Protein AF-A0A835YGM4-F1 (afdb_monomer_lite)

Radius of gyration: 24.85 Å; chains: 1; bounding box: 62×41×99 Å

Secondary structure (DSSP, 8-state):
---HHHHHHHHHHHHHHHHTS------HHHHHHHHHHHTS---HHHHHHHHHHSTTTHHHHHHHHHHHTT--HHHHHHHHHHHHHTHHHHHHHHTTSHHHHHHTHHHHHHHHHHHTTS-SHHHHHHHHHHHHHS--TT-SHHHHHHHHHHTT--HHHHHHHHHHHHHHHHHHHHHHHHHHHHHHHHHHHHHHHHHHHHHHHHHHHHHTTPPPPPP-

InterPro domains:
  IPR009577 Putative small multi-drug export [PF06695] (58-172)
  IPR009577 Putative small multi-drug export [PTHR36007] (19-194)

Organism: NCBI:txid303371

Structure (mmCIF, N/CA/C/O backbone):
data_AF-A0A835YGM4-F1
#
_entry.id   AF-A0A835YGM4-F1
#
loop_
_atom_site.group_PDB
_atom_site.id
_atom_site.type_symbol
_atom_site.label_atom_id
_atom_site.label_alt_id
_atom_site.label_comp_id
_atom_site.label_asym_id
_atom_site.label_entity_id
_atom_site.label_seq_id
_atom_site.pdbx_PDB_ins_code
_atom_site.Cartn_x
_atom_site.Cartn_y
_atom_site.Cartn_z
_atom_site.occupancy
_atom_site.B_iso_or_equiv
_atom_site.auth_seq_id
_atom_site.auth_comp_id
_atom_site.auth_asym_id
_atom_site.auth_atom_id
_atom_site.pdbx_PDB_model_num
ATOM 1 N N . MET A 1 1 ? 40.541 -18.244 -46.295 1.00 52.81 1 MET A N 1
ATOM 2 C CA . MET A 1 1 ? 40.373 -19.343 -45.319 1.00 52.81 1 MET A CA 1
ATOM 3 C C . MET A 1 1 ? 40.359 -18.748 -43.917 1.00 52.81 1 MET A C 1
ATOM 5 O O . MET A 1 1 ? 41.399 -18.280 -43.471 1.00 52.81 1 MET A O 1
ATOM 9 N N . LEU A 1 2 ? 39.198 -18.676 -43.251 1.00 57.47 2 LEU A N 1
ATOM 10 C CA . LEU A 1 2 ? 39.152 -18.310 -41.829 1.00 57.47 2 LEU A CA 1
ATOM 11 C C . LEU A 1 2 ? 39.754 -19.462 -41.014 1.00 57.47 2 LEU A C 1
ATOM 13 O O . LEU A 1 2 ? 39.324 -20.603 -41.155 1.00 57.47 2 LEU A O 1
ATOM 17 N N . GLN A 1 3 ? 40.768 -19.167 -40.203 1.00 64.62 3 GLN A N 1
ATOM 18 C CA . GLN A 1 3 ? 41.457 -20.168 -39.392 1.00 64.62 3 GLN A CA 1
ATOM 19 C C . GLN A 1 3 ? 40.519 -20.702 -38.284 1.00 64.62 3 GLN A C 1
ATOM 21 O O . GLN A 1 3 ? 40.004 -19.895 -37.504 1.00 64.62 3 GLN A O 1
ATOM 26 N N . PRO A 1 4 ? 40.302 -22.029 -38.182 1.00 65.25 4 PRO A N 1
ATOM 27 C CA . PRO A 1 4 ? 39.343 -22.648 -37.252 1.00 65.25 4 PRO A CA 1
ATOM 28 C C . PRO A 1 4 ? 39.649 -22.359 -35.772 1.00 65.25 4 PRO A C 1
ATOM 30 O O . PRO A 1 4 ? 38.736 -22.236 -34.958 1.00 65.25 4 PRO A O 1
ATOM 33 N N . GLU A 1 5 ? 40.921 -22.131 -35.444 1.00 70.00 5 GLU A N 1
ATOM 34 C CA . GLU A 1 5 ? 41.411 -21.711 -34.123 1.00 70.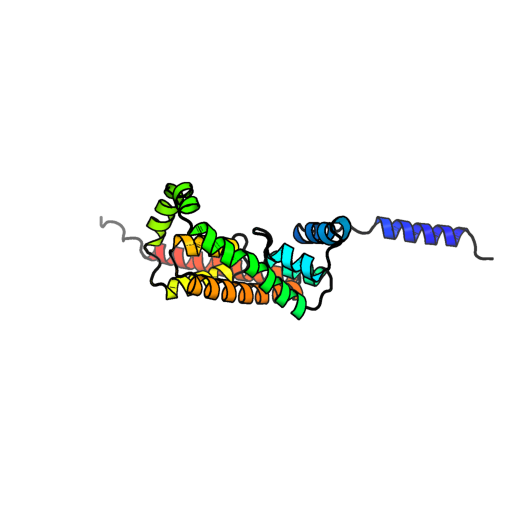00 5 GLU A CA 1
ATOM 35 C C . GLU A 1 5 ? 40.760 -20.403 -33.630 1.00 70.00 5 GLU A C 1
ATOM 37 O O . GLU A 1 5 ? 40.381 -20.280 -32.465 1.00 70.00 5 GLU A O 1
ATOM 42 N N . ARG A 1 6 ? 40.560 -19.423 -34.525 1.00 67.38 6 ARG A N 1
ATOM 43 C CA . ARG A 1 6 ? 39.947 -18.127 -34.178 1.00 67.38 6 ARG A CA 1
ATOM 44 C C . ARG A 1 6 ? 38.447 -18.244 -33.931 1.00 67.38 6 ARG A C 1
ATOM 46 O O . ARG A 1 6 ? 37.919 -17.551 -33.065 1.00 67.38 6 ARG A O 1
ATOM 53 N N . ALA A 1 7 ? 37.775 -19.129 -34.665 1.00 64.06 7 ALA A N 1
ATOM 54 C CA . ALA A 1 7 ? 36.362 -19.416 -34.455 1.00 64.06 7 ALA A CA 1
ATOM 55 C C . ALA A 1 7 ? 36.145 -20.124 -33.110 1.00 64.06 7 ALA A C 1
ATOM 57 O O . ALA A 1 7 ? 35.258 -19.743 -32.352 1.00 64.06 7 ALA A O 1
ATOM 58 N N . LEU A 1 8 ? 37.007 -21.086 -32.766 1.00 69.44 8 LEU A N 1
ATOM 59 C CA . LEU A 1 8 ? 36.942 -21.791 -31.487 1.00 69.44 8 LEU A CA 1
ATOM 60 C C . LEU A 1 8 ? 37.248 -20.863 -30.301 1.00 69.44 8 LEU A C 1
ATOM 62 O O . LEU A 1 8 ? 36.581 -20.944 -29.27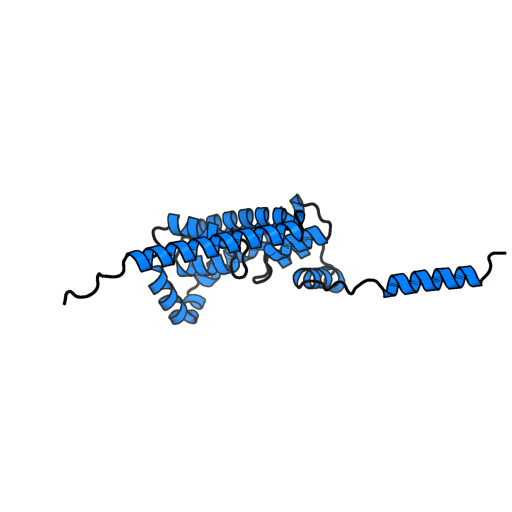2 1.00 69.44 8 LEU A O 1
ATOM 66 N N . ALA A 1 9 ? 38.210 -19.947 -30.449 1.00 70.44 9 ALA A N 1
ATOM 67 C CA . ALA A 1 9 ? 38.506 -18.928 -29.445 1.00 70.44 9 ALA A CA 1
ATOM 68 C C . ALA A 1 9 ? 37.337 -17.948 -29.257 1.00 70.44 9 ALA A C 1
ATOM 70 O O . ALA A 1 9 ? 36.959 -17.667 -28.124 1.00 70.44 9 ALA A O 1
ATOM 71 N N . ALA A 1 10 ? 36.714 -17.483 -30.345 1.00 64.69 10 ALA A N 1
ATOM 72 C CA . ALA A 1 10 ? 35.540 -16.615 -30.275 1.00 64.69 10 ALA A CA 1
ATOM 73 C C . ALA A 1 10 ? 34.350 -17.315 -29.602 1.00 64.69 10 ALA A C 1
ATOM 75 O O . ALA A 1 10 ? 33.729 -16.739 -28.714 1.00 64.69 10 ALA A O 1
ATOM 76 N N . VAL A 1 11 ? 34.079 -18.579 -29.949 1.00 68.06 11 VAL A N 1
ATOM 77 C CA . VAL A 1 11 ? 33.029 -19.380 -29.300 1.00 68.06 11 VAL A CA 1
ATOM 78 C C . VAL A 1 11 ? 33.335 -19.570 -27.817 1.00 68.06 11 VAL A C 1
ATOM 80 O O . VAL A 1 11 ? 32.449 -19.358 -27.000 1.00 68.06 11 VAL A O 1
ATOM 83 N N . ARG A 1 12 ? 34.588 -19.876 -27.450 1.00 68.44 12 ARG A N 1
ATOM 84 C CA . ARG A 1 12 ? 35.011 -20.014 -26.047 1.00 68.44 12 ARG A CA 1
ATOM 85 C C . ARG A 1 12 ? 34.846 -18.723 -25.252 1.00 68.44 12 ARG A C 1
ATOM 87 O O . ARG A 1 12 ? 34.353 -18.777 -24.130 1.00 68.44 12 ARG A O 1
ATOM 94 N N . VAL A 1 13 ? 35.208 -17.579 -25.832 1.00 63.78 13 VAL A N 1
ATOM 95 C CA . VAL A 1 13 ? 35.027 -16.254 -25.217 1.00 63.78 13 VAL A CA 1
ATOM 96 C C . VAL A 1 13 ? 33.542 -15.932 -25.050 1.00 63.78 13 VAL A C 1
ATOM 98 O O . VAL A 1 13 ? 33.147 -15.469 -23.986 1.00 63.78 13 VAL A O 1
ATOM 101 N N . VAL A 1 14 ? 32.702 -16.247 -26.040 1.00 60.69 14 VAL A N 1
ATOM 102 C CA . VAL A 1 14 ? 31.243 -16.063 -25.955 1.00 60.69 14 VAL A CA 1
ATOM 103 C C . VAL A 1 14 ? 30.625 -16.989 -24.901 1.00 60.69 14 VAL A C 1
ATOM 105 O O . VAL A 1 14 ? 29.820 -16.533 -24.093 1.00 60.69 14 VAL A O 1
ATOM 108 N N . THR A 1 15 ? 31.033 -18.261 -24.831 1.00 59.56 15 THR A N 1
ATOM 109 C CA . THR A 1 15 ? 30.546 -19.200 -23.806 1.00 59.56 15 THR A CA 1
ATOM 110 C C . THR A 1 15 ? 31.047 -18.855 -22.406 1.00 59.56 15 THR A C 1
ATOM 112 O O . THR A 1 15 ? 30.300 -19.002 -21.445 1.00 59.56 15 THR A O 1
ATOM 115 N N . ALA A 1 16 ? 32.277 -18.352 -22.271 1.00 52.47 16 ALA A N 1
ATOM 116 C CA . ALA A 1 16 ? 32.826 -17.912 -20.991 1.00 52.47 16 ALA A CA 1
ATOM 117 C C . ALA A 1 16 ? 32.166 -16.609 -20.514 1.00 52.47 16 ALA A C 1
ATOM 119 O O . ALA A 1 16 ? 31.865 -16.478 -19.333 1.00 52.47 16 ALA A O 1
ATOM 120 N N . ALA A 1 17 ? 31.872 -15.678 -21.428 1.00 51.59 17 ALA A N 1
ATOM 121 C CA . ALA A 1 17 ? 31.115 -14.467 -21.123 1.00 51.59 17 ALA A CA 1
ATOM 122 C C . ALA A 1 17 ? 29.665 -14.782 -20.718 1.00 51.59 17 ALA A C 1
ATOM 124 O O . ALA A 1 17 ? 29.149 -14.172 -19.786 1.00 51.59 17 ALA A O 1
ATOM 125 N N . ALA A 1 18 ? 29.029 -15.771 -21.357 1.00 50.47 18 ALA A N 1
ATOM 126 C CA . ALA A 1 18 ? 27.699 -16.247 -20.973 1.00 50.47 18 ALA A CA 1
ATOM 127 C C . ALA A 1 18 ? 27.692 -16.955 -19.604 1.00 50.47 18 ALA A C 1
ATOM 129 O O . ALA A 1 18 ? 26.727 -16.826 -18.857 1.00 50.47 18 ALA A O 1
ATOM 130 N N . ALA A 1 19 ? 28.772 -17.661 -19.252 1.00 49.22 19 ALA A N 1
ATOM 131 C CA . ALA A 1 19 ? 28.930 -18.331 -17.958 1.00 49.22 19 ALA A CA 1
ATOM 132 C C . ALA A 1 19 ? 29.341 -17.386 -16.808 1.00 49.22 19 ALA A C 1
ATOM 134 O O . ALA A 1 19 ? 29.226 -17.760 -15.644 1.00 49.22 19 ALA A O 1
ATOM 135 N N . ALA A 1 20 ? 29.823 -16.177 -17.120 1.00 47.34 20 ALA A N 1
ATOM 136 C CA . ALA A 1 20 ? 30.283 -15.181 -16.150 1.00 47.34 20 ALA A CA 1
ATOM 137 C C . ALA A 1 20 ? 29.232 -14.109 -15.810 1.00 47.34 20 ALA A C 1
ATOM 139 O O . ALA A 1 20 ? 29.538 -13.172 -15.069 1.00 47.34 20 ALA A O 1
ATOM 140 N N . ALA A 1 21 ? 28.007 -14.216 -16.338 1.00 46.66 21 ALA A N 1
ATOM 141 C CA . ALA A 1 21 ? 26.912 -13.372 -15.883 1.00 46.66 21 ALA A CA 1
ATOM 142 C C . ALA A 1 21 ? 26.633 -13.713 -14.405 1.00 46.66 21 ALA A C 1
ATOM 144 O O . ALA A 1 21 ? 26.316 -14.867 -14.110 1.00 46.66 21 ALA A O 1
ATOM 145 N N . PRO A 1 22 ? 26.797 -12.767 -13.461 1.00 49.03 22 PRO A N 1
ATOM 146 C CA . PRO A 1 22 ? 26.522 -13.037 -12.055 1.00 49.03 22 PRO A CA 1
ATOM 147 C C . PRO A 1 22 ? 25.067 -13.494 -11.934 1.00 49.03 22 PRO A C 1
ATOM 149 O O . PRO A 1 22 ? 24.201 -12.873 -12.551 1.00 49.03 22 PRO A O 1
ATOM 152 N N . GLU A 1 23 ? 24.792 -14.563 -11.174 1.00 52.81 23 GLU A N 1
ATOM 153 C CA . GLU A 1 23 ? 23.412 -14.966 -10.889 1.00 52.81 23 GLU A CA 1
ATOM 154 C C . GLU A 1 23 ? 22.658 -13.748 -10.346 1.00 52.81 23 GLU A C 1
ATOM 156 O O . GLU A 1 23 ? 22.901 -13.276 -9.231 1.00 52.81 23 GLU A O 1
ATOM 161 N N . GLU A 1 24 ? 21.774 -13.184 -11.167 1.00 61.03 24 GLU A N 1
ATOM 162 C CA . GLU A 1 24 ? 20.977 -12.037 -10.776 1.00 61.03 24 GLU A CA 1
ATOM 163 C C . GLU A 1 24 ? 19.966 -12.539 -9.746 1.00 61.03 24 GLU A C 1
ATOM 165 O O . GLU A 1 24 ? 18.933 -13.120 -10.079 1.00 61.03 24 GLU A O 1
ATOM 170 N N . HIS A 1 25 ? 20.294 -12.382 -8.462 1.00 72.56 25 HIS A N 1
ATOM 171 C CA . HIS A 1 25 ? 19.393 -12.745 -7.378 1.00 72.56 25 HIS A CA 1
ATOM 172 C C . HIS A 1 25 ? 18.114 -11.903 -7.465 1.00 72.56 25 HIS A C 1
ATOM 174 O O . HIS A 1 25 ? 18.041 -10.767 -6.992 1.00 72.56 25 HIS A O 1
ATOM 180 N N . LEU A 1 26 ? 17.087 -12.496 -8.075 1.00 79.56 26 LEU A N 1
ATOM 181 C CA . LEU A 1 26 ? 15.773 -11.891 -8.217 1.00 79.56 26 LEU A CA 1
ATOM 182 C C . LEU A 1 26 ? 15.110 -11.737 -6.847 1.00 79.56 26 LEU A C 1
ATOM 184 O O . LEU A 1 26 ? 15.006 -12.685 -6.059 1.00 79.56 26 LEU A O 1
ATOM 188 N N . HIS A 1 27 ? 14.596 -10.543 -6.586 1.00 84.06 27 HIS A N 1
ATOM 189 C CA . HIS A 1 27 ? 13.797 -10.256 -5.404 1.00 84.06 27 HIS A CA 1
ATOM 190 C C . HIS A 1 27 ? 12.418 -10.922 -5.514 1.00 84.06 27 HIS A C 1
ATOM 192 O O . HIS A 1 27 ? 11.953 -11.270 -6.601 1.00 84.06 27 HIS A O 1
ATOM 198 N N . VAL A 1 28 ? 11.727 -11.079 -4.380 1.00 86.69 28 VAL A N 1
ATOM 199 C CA . VAL A 1 28 ? 10.432 -11.785 -4.289 1.00 86.69 28 VAL A CA 1
ATOM 200 C C . VAL A 1 28 ? 9.416 -11.286 -5.326 1.00 86.69 28 VAL A C 1
ATOM 202 O O . VAL A 1 28 ? 8.806 -12.097 -6.014 1.00 86.69 28 VAL A O 1
ATOM 205 N N . GLY A 1 29 ? 9.284 -9.968 -5.506 1.00 84.31 29 GLY A N 1
ATOM 206 C CA . GLY A 1 29 ? 8.369 -9.394 -6.499 1.00 84.31 29 GLY A CA 1
ATOM 207 C C . GLY A 1 29 ? 8.720 -9.759 -7.948 1.00 84.31 29 GLY A C 1
ATOM 208 O O . GLY A 1 29 ? 7.826 -10.053 -8.735 1.00 84.31 29 GLY A O 1
ATOM 209 N N . GLN A 1 30 ? 10.010 -9.815 -8.293 1.00 88.50 30 GLN A N 1
ATOM 210 C CA . GLN A 1 30 ? 10.470 -10.211 -9.630 1.00 88.50 30 GLN A CA 1
ATOM 211 C C . GLN A 1 30 ? 10.228 -11.705 -9.875 1.00 88.50 30 GLN A C 1
ATOM 213 O O . GLN A 1 30 ? 9.790 -12.085 -10.957 1.00 88.50 30 GLN A O 1
ATOM 218 N N . LYS A 1 31 ? 10.431 -12.554 -8.855 1.00 90.50 31 LYS A N 1
ATOM 219 C CA . LYS A 1 31 ? 10.099 -13.987 -8.928 1.00 90.50 31 LYS A CA 1
ATOM 220 C C . LYS A 1 31 ? 8.607 -14.208 -9.184 1.00 90.50 31 LYS A C 1
ATOM 222 O O . LYS A 1 31 ? 8.252 -15.005 -10.048 1.00 90.50 31 LYS A O 1
ATOM 227 N N . ILE A 1 32 ? 7.746 -13.473 -8.474 1.00 88.06 32 ILE A N 1
ATOM 228 C CA . ILE A 1 32 ? 6.291 -13.521 -8.682 1.00 88.06 32 ILE A CA 1
ATOM 229 C C . ILE A 1 32 ? 5.945 -13.053 -10.100 1.00 88.06 32 ILE A C 1
ATOM 231 O O . ILE A 1 32 ? 5.194 -13.732 -10.794 1.00 88.06 32 ILE A O 1
ATOM 235 N N . ALA A 1 33 ? 6.529 -11.944 -10.562 1.00 89.69 33 ALA A N 1
ATOM 236 C CA . ALA A 1 33 ? 6.286 -11.435 -11.909 1.00 89.69 33 ALA A CA 1
ATOM 237 C C . ALA A 1 33 ? 6.682 -12.439 -12.994 1.00 89.69 33 ALA A C 1
ATOM 239 O O . ALA A 1 33 ? 5.908 -12.672 -13.920 1.00 89.69 33 ALA A O 1
ATOM 240 N N . MET A 1 34 ? 7.852 -13.069 -12.859 1.00 88.94 34 MET A N 1
ATOM 241 C CA . MET A 1 34 ? 8.297 -14.117 -13.775 1.00 88.94 34 MET A CA 1
ATOM 242 C C . MET A 1 34 ? 7.302 -15.271 -13.797 1.00 88.94 34 MET A C 1
ATOM 244 O O . MET A 1 34 ? 6.827 -15.615 -14.870 1.00 88.94 34 MET A O 1
ATOM 248 N N . TYR A 1 35 ? 6.900 -15.791 -12.635 1.00 89.62 35 TYR A N 1
ATOM 249 C CA . TYR A 1 35 ? 5.911 -16.868 -12.556 1.00 89.62 35 TYR A CA 1
ATOM 250 C C . TYR A 1 35 ? 4.572 -16.501 -13.222 1.00 89.62 35 TYR A C 1
ATOM 252 O O . TYR A 1 35 ? 4.025 -17.284 -13.999 1.00 89.62 35 TYR A O 1
ATOM 260 N N . CYS A 1 36 ? 4.052 -15.297 -12.964 1.00 87.69 36 CYS A N 1
ATOM 261 C CA . CYS A 1 36 ? 2.808 -14.818 -13.567 1.00 87.69 36 CYS A CA 1
ATOM 262 C C . CYS A 1 36 ? 2.890 -14.720 -15.097 1.00 87.69 36 CYS A C 1
ATOM 264 O O . CYS A 1 36 ? 1.919 -15.047 -15.777 1.00 87.69 36 CYS A O 1
ATOM 266 N N . ARG A 1 37 ? 4.029 -14.277 -15.636 1.00 88.75 37 ARG A N 1
ATOM 267 C CA . ARG A 1 37 ? 4.217 -14.076 -17.079 1.00 88.75 37 ARG A CA 1
ATOM 268 C C . ARG A 1 37 ? 4.531 -15.377 -17.808 1.00 88.75 37 ARG A C 1
ATOM 270 O O . ARG A 1 37 ? 3.961 -15.623 -18.861 1.00 88.75 37 ARG A O 1
ATOM 277 N N . THR A 1 38 ? 5.417 -16.209 -17.264 1.00 87.38 38 THR A N 1
ATOM 278 C CA . THR A 1 38 ? 5.881 -17.427 -17.943 1.00 87.38 38 THR A CA 1
ATOM 279 C C . THR A 1 38 ? 4.915 -18.587 -17.756 1.00 87.38 38 THR A C 1
ATOM 281 O O . THR A 1 38 ? 4.515 -19.211 -18.732 1.00 87.38 38 THR A O 1
ATOM 284 N N . THR A 1 39 ? 4.510 -18.866 -16.517 1.00 85.81 39 THR A N 1
ATOM 285 C CA . THR A 1 39 ? 3.626 -19.994 -16.201 1.00 85.81 39 THR A CA 1
ATOM 286 C C . THR A 1 39 ? 2.163 -19.603 -16.353 1.00 85.81 39 THR A C 1
ATOM 288 O O . THR A 1 39 ? 1.367 -20.362 -16.895 1.00 85.81 39 THR A O 1
ATOM 291 N N . GLY A 1 40 ? 1.797 -18.413 -15.871 1.00 83.50 40 GLY A N 1
ATOM 292 C CA . GLY A 1 40 ? 0.417 -17.926 -15.911 1.00 83.50 40 GLY A CA 1
ATOM 293 C C . GLY A 1 40 ? -0.003 -17.298 -17.241 1.00 83.50 40 GLY A C 1
ATOM 294 O O . GLY A 1 40 ? -1.194 -17.061 -17.428 1.00 83.50 40 GLY A O 1
ATOM 295 N N . ASN A 1 41 ? 0.947 -17.003 -18.140 1.00 92.19 41 ASN A N 1
ATOM 296 C CA . ASN A 1 41 ? 0.722 -16.269 -19.391 1.00 92.19 41 ASN A CA 1
ATOM 297 C C . ASN A 1 41 ? -0.100 -14.974 -19.197 1.00 92.19 41 ASN A C 1
ATOM 299 O O . ASN A 1 41 ? -0.948 -14.617 -20.018 1.00 92.19 41 ASN A O 1
ATOM 303 N N . LEU A 1 42 ? 0.102 -14.291 -18.065 1.00 92.88 42 LEU A N 1
ATOM 304 C CA . LEU A 1 42 ? -0.630 -13.071 -17.739 1.00 92.88 42 LEU A CA 1
ATOM 305 C C . LEU A 1 42 ? -0.002 -11.859 -18.439 1.00 92.88 42 LEU A C 1
ATOM 307 O O . LEU A 1 42 ? 1.226 -11.756 -18.503 1.00 92.88 42 LEU A O 1
ATOM 311 N N . PRO A 1 43 ? -0.816 -10.898 -18.909 1.00 94.31 43 PRO A N 1
ATOM 312 C C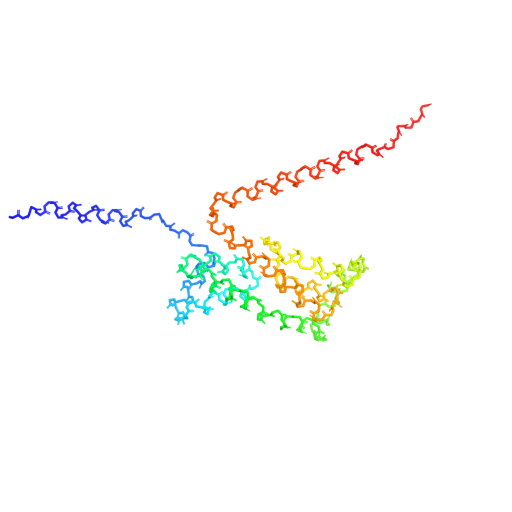A . PRO A 1 43 ? -0.296 -9.671 -19.487 1.00 94.31 43 PRO A CA 1
ATOM 313 C C . PRO A 1 43 ? 0.359 -8.794 -18.412 1.00 94.31 43 PRO A C 1
ATOM 315 O O . PRO A 1 43 ? -0.098 -8.740 -17.267 1.00 94.31 43 PRO A O 1
ATOM 318 N N . ASP A 1 44 ? 1.378 -8.031 -18.813 1.00 93.31 44 ASP A N 1
ATOM 319 C CA . ASP A 1 44 ? 2.214 -7.229 -17.911 1.00 93.31 44 ASP A CA 1
ATOM 320 C C . ASP A 1 44 ? 1.406 -6.301 -16.987 1.00 93.31 44 ASP A C 1
ATOM 322 O O . ASP A 1 44 ? 1.713 -6.188 -15.800 1.00 93.31 44 ASP A O 1
ATOM 326 N N . TRP A 1 45 ? 0.338 -5.678 -17.506 1.00 94.25 45 TRP A N 1
ATOM 327 C CA . TRP A 1 45 ? -0.522 -4.778 -16.730 1.00 94.25 45 TRP A CA 1
ATOM 328 C C . TRP A 1 45 ? -1.228 -5.492 -15.570 1.00 94.25 45 TRP A C 1
ATOM 330 O O . TRP A 1 45 ? -1.376 -4.920 -14.489 1.00 94.25 45 TRP A O 1
ATOM 340 N N . LEU A 1 46 ? -1.643 -6.744 -15.784 1.00 95.12 46 LEU A N 1
ATOM 341 C CA . LEU A 1 46 ? -2.336 -7.548 -14.786 1.00 95.12 46 LEU A CA 1
ATOM 342 C C . LEU A 1 46 ? -1.341 -8.090 -13.765 1.00 95.12 46 LEU A C 1
ATOM 344 O O . LEU A 1 46 ? -1.627 -8.080 -12.573 1.00 95.12 46 LEU A O 1
ATOM 348 N N . THR A 1 47 ? -0.153 -8.504 -14.214 1.00 94.75 47 THR A N 1
ATOM 349 C CA . THR A 1 47 ? 0.920 -8.965 -13.326 1.00 94.75 47 THR A CA 1
ATOM 350 C C . THR A 1 47 ? 1.255 -7.918 -12.265 1.00 94.75 47 THR A C 1
ATOM 352 O O . THR A 1 47 ? 1.219 -8.226 -11.075 1.00 94.75 47 THR A O 1
ATOM 355 N N . ILE A 1 48 ? 1.517 -6.668 -12.660 1.00 96.25 48 ILE A N 1
ATOM 356 C CA . ILE A 1 48 ? 1.879 -5.621 -11.691 1.00 96.25 48 ILE A CA 1
ATOM 357 C C . ILE A 1 48 ? 0.699 -5.213 -10.801 1.00 96.25 48 ILE A C 1
ATOM 359 O O . ILE A 1 48 ? 0.897 -4.943 -9.618 1.00 96.25 48 ILE A O 1
ATOM 363 N N . ALA A 1 49 ? -0.531 -5.224 -11.327 1.00 96.50 49 ALA A N 1
ATOM 364 C CA . ALA A 1 49 ? -1.726 -4.937 -10.540 1.00 96.50 49 ALA A CA 1
ATOM 365 C C . ALA A 1 49 ? -1.963 -6.011 -9.464 1.00 96.50 49 ALA A C 1
ATOM 367 O O . ALA A 1 49 ? -2.259 -5.669 -8.321 1.00 96.50 49 ALA A O 1
ATOM 368 N N . LEU A 1 50 ? -1.769 -7.294 -9.798 1.00 95.56 50 LEU A N 1
ATOM 369 C CA . LEU A 1 50 ? -1.892 -8.408 -8.853 1.00 95.56 50 LEU A CA 1
ATOM 370 C C . LEU A 1 50 ? -0.799 -8.380 -7.789 1.00 95.56 50 LEU A C 1
ATOM 372 O O . LEU A 1 50 ? -1.108 -8.510 -6.608 1.00 95.56 50 LEU A O 1
ATOM 376 N N . ILE A 1 51 ? 0.456 -8.145 -8.181 1.00 95.12 51 ILE A N 1
ATOM 377 C CA . ILE A 1 51 ? 1.559 -7.959 -7.227 1.00 95.12 51 ILE A CA 1
ATOM 378 C C . ILE A 1 51 ? 1.222 -6.821 -6.258 1.00 95.12 51 ILE A C 1
ATOM 380 O O . ILE A 1 51 ? 1.372 -6.972 -5.046 1.00 95.12 51 ILE A O 1
ATOM 384 N N . SER A 1 52 ? 0.697 -5.713 -6.787 1.00 96.69 52 SER A N 1
ATOM 385 C CA . SER A 1 52 ? 0.284 -4.560 -5.993 1.00 96.69 52 SER A CA 1
ATOM 386 C C . SER A 1 52 ? -0.911 -4.838 -5.074 1.00 96.69 52 SER A C 1
ATOM 388 O O . SER A 1 52 ? -1.057 -4.202 -4.032 1.00 96.69 52 SER A O 1
ATOM 390 N N . ALA A 1 53 ? -1.761 -5.802 -5.420 1.00 96.56 53 ALA A N 1
ATOM 391 C CA . ALA A 1 53 ? -2.888 -6.214 -4.596 1.00 96.56 53 ALA A CA 1
ATOM 392 C C . ALA A 1 53 ? -2.476 -7.126 -3.428 1.00 96.56 53 ALA A C 1
ATOM 394 O O . ALA A 1 53 ? -3.233 -7.235 -2.473 1.00 96.56 53 ALA A O 1
ATOM 395 N N . MET A 1 54 ? -1.309 -7.780 -3.459 1.00 93.38 54 MET A N 1
ATOM 396 C CA . MET A 1 54 ? -0.901 -8.737 -2.420 1.00 93.38 54 MET A CA 1
ATOM 397 C C . MET A 1 54 ? -0.564 -8.057 -1.078 1.00 93.38 54 MET A C 1
ATOM 399 O O . MET A 1 54 ? 0.098 -7.025 -1.095 1.00 93.38 54 MET A O 1
ATOM 403 N N . PRO A 1 55 ? -0.885 -8.664 0.084 1.00 88.62 55 PRO A N 1
ATOM 404 C CA . PRO A 1 55 ? -0.741 -8.050 1.415 1.00 88.62 55 PRO A CA 1
ATOM 405 C C . PRO A 1 55 ? 0.680 -7.687 1.851 1.00 88.62 55 PRO A C 1
ATOM 407 O O . PRO A 1 55 ? 0.857 -6.775 2.649 1.00 88.62 55 PRO A O 1
ATOM 410 N N . VAL A 1 56 ? 1.685 -8.434 1.391 1.00 85.50 56 VAL A N 1
ATOM 411 C CA . VAL A 1 56 ? 3.083 -8.264 1.830 1.00 85.50 56 VAL A CA 1
ATOM 412 C C . VAL A 1 56 ? 3.879 -7.425 0.839 1.00 85.50 56 VAL A C 1
ATOM 414 O O . VAL A 1 56 ? 4.750 -6.653 1.226 1.00 85.50 56 VAL A O 1
ATOM 417 N N . VAL A 1 57 ? 3.598 -7.605 -0.450 1.00 87.50 57 VAL A N 1
ATOM 418 C CA . VAL A 1 57 ? 4.343 -6.945 -1.521 1.00 87.50 57 VAL A CA 1
ATOM 419 C C . VAL A 1 57 ? 3.750 -5.565 -1.786 1.00 87.50 57 VAL A C 1
ATOM 421 O O . VAL A 1 57 ? 4.474 -4.568 -1.777 1.00 87.50 57 VAL A O 1
ATOM 424 N N . GLU A 1 58 ? 2.427 -5.511 -1.954 1.00 93.75 58 GLU A N 1
ATOM 425 C CA .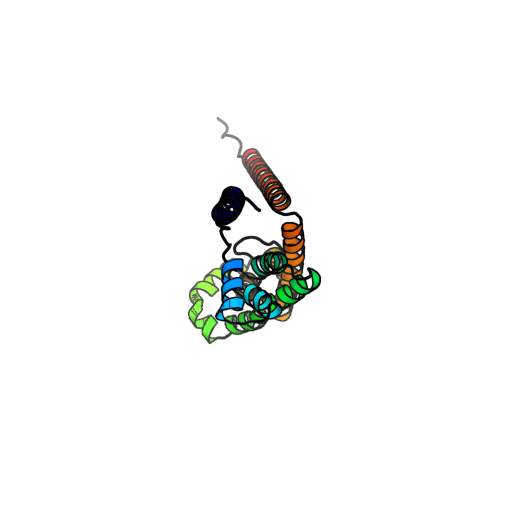 GLU A 1 58 ? 1.652 -4.304 -2.217 1.00 93.75 58 GLU A CA 1
ATOM 426 C C . GLU A 1 58 ? 2.256 -3.425 -3.337 1.00 93.75 58 GLU A C 1
ATOM 428 O O . GLU A 1 58 ? 3.122 -3.835 -4.121 1.00 93.75 58 GLU A O 1
ATOM 433 N N . LEU A 1 59 ? 1.814 -2.170 -3.420 1.00 95.31 59 LEU A N 1
ATOM 434 C CA . LEU A 1 59 ? 2.375 -1.168 -4.324 1.00 95.31 59 LEU A CA 1
ATOM 435 C C . LEU A 1 59 ? 3.899 -0.980 -4.145 1.00 95.31 59 LEU A C 1
ATOM 437 O O . LEU A 1 59 ? 4.582 -0.614 -5.104 1.00 95.31 59 LEU A O 1
ATOM 441 N N . ARG A 1 60 ? 4.453 -1.282 -2.958 1.00 94.25 60 ARG A N 1
ATOM 442 C CA . ARG A 1 60 ? 5.894 -1.154 -2.677 1.00 94.25 60 ARG A CA 1
ATOM 443 C C . ARG A 1 60 ? 6.736 -2.114 -3.502 1.00 94.25 60 ARG A C 1
ATOM 445 O O . ARG A 1 60 ? 7.834 -1.750 -3.894 1.00 94.25 60 ARG A O 1
ATOM 452 N N . GLY A 1 61 ? 6.248 -3.319 -3.777 1.00 92.25 61 GLY A N 1
ATOM 453 C CA . GLY A 1 61 ? 6.912 -4.207 -4.726 1.00 92.25 61 GLY A CA 1
ATOM 454 C C . GLY A 1 61 ? 6.407 -4.033 -6.153 1.00 92.25 61 GLY A C 1
ATOM 455 O O . GLY A 1 61 ? 7.197 -4.171 -7.081 1.00 92.25 61 GLY A O 1
ATOM 456 N N . GLY A 1 62 ? 5.132 -3.675 -6.341 1.00 95.94 62 GLY A N 1
ATOM 457 C CA . GLY A 1 62 ? 4.545 -3.473 -7.669 1.00 95.94 62 GLY A CA 1
ATOM 458 C C . GLY A 1 62 ? 5.274 -2.413 -8.501 1.00 95.94 62 GLY A C 1
ATOM 459 O O . GLY A 1 62 ? 5.602 -2.671 -9.659 1.00 95.94 62 GLY A O 1
ATOM 460 N N . ILE A 1 63 ? 5.591 -1.252 -7.909 1.00 96.69 63 ILE A N 1
ATOM 461 C CA . ILE A 1 63 ? 6.269 -0.160 -8.627 1.00 96.69 63 ILE A CA 1
ATOM 462 C C . ILE A 1 63 ? 7.692 -0.543 -9.061 1.00 96.69 63 ILE A C 1
ATOM 464 O O . ILE A 1 63 ? 7.956 -0.490 -10.265 1.00 96.69 63 ILE A O 1
ATOM 468 N N . PRO A 1 64 ? 8.604 -0.972 -8.160 1.00 95.31 64 PRO A N 1
ATOM 469 C CA . PRO A 1 64 ? 9.942 -1.393 -8.563 1.00 95.31 64 PRO A CA 1
ATOM 470 C C . PRO A 1 64 ? 9.933 -2.509 -9.605 1.00 95.31 64 PRO A C 1
ATOM 472 O O . PRO A 1 64 ? 10.709 -2.463 -10.554 1.00 95.31 64 PRO A O 1
ATOM 475 N N . VAL A 1 65 ? 9.028 -3.484 -9.468 1.00 95.62 65 VAL A N 1
ATOM 476 C CA . VAL A 1 65 ? 8.894 -4.585 -10.430 1.00 95.62 65 VAL A CA 1
ATOM 477 C C . VAL A 1 65 ? 8.424 -4.081 -11.792 1.00 95.62 65 VAL A C 1
ATOM 479 O O . VAL A 1 65 ? 9.015 -4.448 -12.801 1.00 95.62 65 VAL A O 1
ATOM 482 N N . GLY A 1 66 ? 7.406 -3.219 -11.845 1.00 96.00 66 GLY A N 1
ATOM 483 C CA . GLY A 1 66 ? 6.908 -2.670 -13.106 1.00 96.00 66 GLY A CA 1
ATOM 484 C C . GLY A 1 66 ? 7.947 -1.821 -13.840 1.00 96.00 66 GLY A C 1
ATOM 485 O O . GLY A 1 66 ? 8.058 -1.909 -15.062 1.00 96.00 66 GLY A O 1
ATOM 486 N N . LEU A 1 67 ? 8.749 -1.047 -13.103 1.00 95.31 67 LEU A N 1
ATOM 487 C CA . LEU A 1 67 ? 9.856 -0.280 -13.681 1.00 95.31 67 LEU A CA 1
ATOM 488 C C . LEU A 1 67 ? 11.014 -1.185 -14.123 1.00 95.31 67 LEU A C 1
ATOM 490 O O . LEU A 1 67 ? 11.576 -0.960 -15.191 1.00 95.31 67 LEU A O 1
ATOM 494 N N . TRP A 1 68 ? 11.321 -2.248 -13.371 1.00 93.88 68 TRP A N 1
ATOM 495 C CA . TRP A 1 68 ? 12.288 -3.276 -13.780 1.00 93.88 68 TRP A CA 1
ATOM 496 C C . TRP A 1 68 ? 11.852 -4.017 -15.054 1.00 93.88 68 TRP A C 1
ATOM 498 O O . TRP A 1 68 ? 12.683 -4.317 -15.904 1.00 93.88 68 TRP A O 1
ATOM 508 N N . MET A 1 69 ? 10.547 -4.238 -15.240 1.00 92.81 69 MET A N 1
ATOM 509 C CA . MET A 1 69 ? 9.975 -4.786 -16.478 1.00 92.81 69 MET A CA 1
ATOM 510 C C . MET A 1 69 ? 10.051 -3.815 -17.673 1.00 92.81 69 MET A C 1
ATOM 512 O O . MET A 1 69 ? 9.651 -4.184 -18.775 1.00 92.81 69 MET A O 1
ATOM 516 N N . GLY A 1 70 ? 10.526 -2.579 -17.479 1.00 93.44 70 GLY A N 1
ATOM 517 C CA . GLY A 1 70 ? 10.638 -1.569 -18.534 1.00 93.44 70 GLY A CA 1
ATOM 518 C C . GLY A 1 70 ? 9.310 -0.914 -18.923 1.00 93.44 70 GLY A C 1
ATOM 519 O O . GLY A 1 70 ? 9.202 -0.322 -19.997 1.00 93.44 70 GLY A O 1
ATOM 520 N N . LEU A 1 71 ? 8.275 -1.015 -18.082 1.00 94.81 71 LEU A N 1
ATOM 521 C CA . LEU A 1 71 ? 6.970 -0.425 -18.374 1.00 94.81 71 LEU A CA 1
ATOM 522 C C . LEU A 1 71 ? 6.976 1.103 -18.161 1.00 94.81 71 LEU A C 1
ATOM 524 O O . LEU A 1 71 ? 7.667 1.606 -17.273 1.00 94.81 71 LEU A O 1
ATOM 528 N N . PRO A 1 72 ? 6.151 1.868 -18.906 1.00 96.38 72 PRO A N 1
ATOM 529 C CA . PRO A 1 72 ? 6.052 3.314 -18.724 1.00 96.38 72 PRO A CA 1
ATOM 530 C C . PRO A 1 72 ? 5.618 3.700 -17.304 1.00 96.38 72 PRO A C 1
ATOM 532 O O . PRO A 1 72 ? 4.602 3.204 -16.811 1.00 96.38 72 PRO A O 1
ATOM 535 N N . ILE A 1 73 ? 6.324 4.656 -16.688 1.00 96.19 73 ILE A N 1
ATOM 536 C CA . ILE A 1 73 ? 6.132 5.074 -15.285 1.00 96.19 73 ILE A CA 1
ATOM 537 C C . ILE A 1 73 ? 4.666 5.392 -14.967 1.00 96.19 73 ILE A C 1
ATOM 539 O O . ILE A 1 73 ? 4.124 4.879 -13.992 1.00 96.19 73 ILE A O 1
ATOM 543 N N . ALA A 1 74 ? 3.997 6.186 -15.810 1.00 96.25 74 ALA A N 1
ATOM 544 C CA . ALA A 1 74 ? 2.601 6.570 -15.590 1.00 96.25 74 ALA A CA 1
ATOM 545 C C . ALA A 1 74 ? 1.651 5.358 -15.562 1.00 96.25 74 ALA A C 1
ATOM 547 O O . ALA A 1 74 ? 0.732 5.307 -14.744 1.00 96.25 74 ALA A O 1
ATOM 548 N N . LYS A 1 75 ? 1.902 4.353 -16.416 1.00 97.06 75 LYS A N 1
ATOM 549 C CA . LYS A 1 75 ? 1.123 3.108 -16.431 1.00 97.06 75 LYS A CA 1
ATOM 550 C C . LYS A 1 75 ? 1.385 2.295 -15.169 1.00 97.06 75 LYS A C 1
ATOM 552 O O . LYS A 1 75 ? 0.431 1.851 -14.540 1.00 97.06 75 LYS A O 1
ATOM 557 N N . VAL A 1 76 ? 2.654 2.135 -14.786 1.00 97.75 76 VAL A N 1
ATOM 558 C CA . VAL A 1 76 ? 3.041 1.407 -13.568 1.00 97.75 76 VAL A CA 1
ATOM 559 C C . VAL A 1 76 ? 2.392 2.033 -12.341 1.00 97.75 76 VAL A C 1
ATOM 561 O O . VAL A 1 76 ? 1.745 1.328 -11.572 1.00 97.75 76 VAL A O 1
ATOM 564 N N . PHE A 1 77 ? 2.501 3.353 -12.196 1.00 98.12 77 PHE A N 1
ATOM 565 C CA . PHE A 1 77 ? 1.912 4.092 -11.089 1.00 98.12 77 PHE A CA 1
ATOM 566 C C . PHE A 1 77 ? 0.396 3.880 -11.018 1.00 98.12 77 PHE A C 1
ATOM 568 O O . PHE A 1 77 ? -0.113 3.420 -9.997 1.00 98.12 77 PHE A O 1
ATOM 575 N N . GLY A 1 78 ? -0.323 4.153 -12.113 1.00 98.19 78 GLY A N 1
ATOM 576 C CA . GLY A 1 78 ? -1.781 4.039 -12.147 1.00 98.19 78 GLY A CA 1
ATOM 577 C C . GLY A 1 78 ? -2.275 2.619 -11.866 1.00 98.19 78 GLY A C 1
ATOM 578 O O . GLY A 1 78 ? -3.176 2.430 -11.050 1.00 98.19 78 GLY A O 1
ATOM 579 N N . LEU A 1 79 ? -1.652 1.611 -12.485 1.00 98.25 79 LEU A N 1
ATOM 580 C CA . LEU A 1 79 ? -2.027 0.205 -12.310 1.00 98.25 79 LEU A CA 1
ATOM 581 C C . LEU A 1 79 ? -1.699 -0.313 -10.910 1.00 98.25 79 LEU A C 1
ATOM 583 O O . LEU A 1 79 ? -2.497 -1.054 -10.339 1.00 98.25 79 LEU A O 1
ATOM 587 N N . CYS A 1 80 ? -0.567 0.091 -10.329 1.00 98.25 80 CYS A N 1
ATOM 588 C CA . CYS A 1 80 ? -0.227 -0.298 -8.965 1.00 98.25 80 CYS A CA 1
ATOM 589 C C . CYS A 1 80 ? -1.170 0.355 -7.952 1.00 98.25 80 CYS A C 1
ATOM 591 O O . CYS A 1 80 ? -1.639 -0.338 -7.052 1.00 98.25 80 CYS A O 1
ATOM 593 N N . VAL A 1 81 ? -1.493 1.644 -8.099 1.00 98.56 81 VAL A N 1
ATOM 594 C CA . VAL A 1 81 ? -2.463 2.325 -7.225 1.00 98.56 81 VAL A CA 1
ATOM 595 C C . VAL A 1 81 ? -3.833 1.657 -7.333 1.00 98.56 81 VAL A C 1
ATOM 597 O O . VAL A 1 81 ? -4.415 1.293 -6.313 1.00 98.56 81 VAL A O 1
ATOM 600 N N . ALA A 1 82 ? -4.326 1.426 -8.554 1.00 98.25 82 ALA A N 1
ATOM 601 C CA . ALA A 1 82 ? -5.607 0.761 -8.772 1.00 98.25 82 ALA A CA 1
ATOM 602 C C . ALA A 1 82 ? -5.615 -0.657 -8.181 1.00 98.25 82 ALA A C 1
ATOM 604 O O . ALA A 1 82 ? -6.486 -0.978 -7.375 1.00 98.25 82 ALA A O 1
ATOM 605 N N . GLY A 1 83 ? -4.612 -1.479 -8.508 1.00 97.69 83 GLY A N 1
ATOM 606 C CA . GLY A 1 83 ? -4.481 -2.847 -8.005 1.00 97.69 83 GLY A CA 1
ATOM 607 C C . GLY A 1 83 ? -4.378 -2.921 -6.481 1.00 97.69 83 GLY A C 1
ATOM 608 O O . GLY A 1 83 ? -5.017 -3.771 -5.867 1.00 97.69 83 GLY A O 1
ATOM 609 N N . ASN A 1 84 ? -3.658 -1.990 -5.848 1.00 98.12 84 ASN A N 1
ATOM 610 C CA . ASN A 1 84 ? -3.544 -1.935 -4.391 1.00 98.12 84 ASN A CA 1
ATOM 611 C C . ASN A 1 84 ? -4.863 -1.552 -3.715 1.00 98.12 84 ASN A C 1
ATOM 613 O O . ASN A 1 84 ? -5.136 -2.035 -2.622 1.00 98.12 84 ASN A O 1
ATOM 617 N N . MET A 1 85 ? -5.694 -0.731 -4.366 1.00 98.25 85 MET A N 1
ATOM 618 C CA . MET A 1 85 ? -6.991 -0.315 -3.830 1.00 98.25 85 MET A CA 1
ATOM 619 C C . MET A 1 85 ? -8.085 -1.372 -3.972 1.00 98.25 85 MET A C 1
ATOM 621 O O . MET A 1 85 ? -8.984 -1.388 -3.140 1.00 98.25 85 MET A O 1
ATOM 625 N N . VAL A 1 86 ? -8.022 -2.266 -4.965 1.00 97.56 86 VAL A N 1
ATOM 626 C CA . VAL A 1 86 ? -9.028 -3.330 -5.175 1.00 97.56 86 VAL A CA 1
ATOM 627 C C . VAL A 1 86 ? -9.345 -4.144 -3.906 1.00 97.56 86 VAL A C 1
ATOM 629 O O . VAL A 1 86 ? -10.526 -4.269 -3.575 1.00 97.56 86 VAL A O 1
ATOM 632 N N . PRO A 1 87 ? -8.365 -4.685 -3.154 1.00 96.88 87 PRO A N 1
ATOM 633 C CA . PRO A 1 87 ? -8.666 -5.465 -1.953 1.00 96.88 87 PRO A CA 1
ATOM 634 C C . PRO A 1 87 ? -9.189 -4.616 -0.782 1.00 96.88 87 PRO A C 1
ATOM 636 O O . PRO A 1 87 ? -9.837 -5.151 0.116 1.00 96.88 87 PRO A O 1
ATOM 639 N N . ILE A 1 88 ? -8.950 -3.300 -0.759 1.00 97.56 88 ILE A N 1
ATOM 640 C CA . ILE A 1 88 ? -9.163 -2.466 0.436 1.00 97.56 88 ILE A CA 1
ATOM 641 C C . ILE A 1 88 ? -10.639 -2.320 0.828 1.00 97.56 88 ILE A C 1
ATOM 643 O O . ILE A 1 88 ? -10.945 -2.556 2.002 1.00 97.56 88 ILE A O 1
ATOM 647 N N . PRO A 1 89 ? -11.581 -1.988 -0.080 1.00 96.12 89 PRO A N 1
ATOM 648 C CA . PRO A 1 89 ? -13.002 -1.996 0.250 1.00 96.12 89 PRO A CA 1
ATOM 649 C C . PRO A 1 89 ? -13.462 -3.350 0.796 1.00 96.12 89 PRO A C 1
ATOM 651 O O . PRO A 1 89 ? -14.185 -3.393 1.789 1.00 96.12 89 PRO A O 1
ATOM 654 N N . LEU A 1 90 ? -12.994 -4.454 0.202 1.00 95.06 90 LEU A N 1
ATOM 655 C CA . LEU A 1 90 ? -13.363 -5.808 0.620 1.00 95.06 90 LEU A CA 1
ATOM 656 C C . LEU A 1 90 ? -12.859 -6.119 2.032 1.00 95.06 90 LEU A C 1
ATOM 658 O O . LEU A 1 90 ? -13.625 -6.610 2.857 1.00 95.06 90 LEU A O 1
ATOM 662 N N . ILE A 1 91 ? -11.607 -5.772 2.341 1.00 94.44 91 ILE A N 1
ATOM 663 C CA . ILE A 1 91 ? -11.022 -5.950 3.677 1.00 94.44 91 ILE A CA 1
ATOM 664 C C . ILE A 1 91 ? -11.784 -5.123 4.716 1.00 94.44 91 ILE A C 1
ATOM 666 O O . ILE A 1 91 ? -12.144 -5.641 5.774 1.00 94.44 91 ILE A O 1
ATOM 670 N N . LEU A 1 92 ? -12.065 -3.848 4.422 1.00 94.19 92 LEU A N 1
ATOM 671 C CA . LEU A 1 92 ? -12.795 -2.967 5.338 1.00 94.19 92 LEU A CA 1
ATOM 672 C C . LEU A 1 92 ? -14.200 -3.490 5.648 1.00 94.19 92 LEU A C 1
ATOM 674 O O . LEU A 1 92 ? -14.644 -3.377 6.790 1.00 94.19 92 LEU A O 1
ATOM 678 N N . LEU A 1 93 ? -14.894 -4.052 4.657 1.00 92.06 93 LEU A N 1
ATOM 679 C CA . LEU A 1 93 ? -16.217 -4.645 4.841 1.00 92.06 93 LEU A CA 1
ATOM 680 C C . LEU A 1 93 ? -16.135 -5.978 5.597 1.00 92.06 93 LEU A C 1
ATOM 682 O O . LEU A 1 93 ? -16.859 -6.172 6.573 1.00 92.06 93 LEU A O 1
ATOM 686 N N . ALA A 1 94 ? -15.213 -6.864 5.211 1.00 90.88 94 ALA A N 1
ATOM 687 C CA . ALA A 1 94 ? -15.030 -8.168 5.843 1.00 90.88 94 ALA A CA 1
ATOM 688 C C . ALA A 1 94 ? -14.705 -8.037 7.338 1.00 90.88 94 ALA A C 1
ATOM 690 O O . ALA A 1 94 ? -15.336 -8.691 8.169 1.00 90.88 94 ALA A O 1
ATOM 691 N N . LEU A 1 95 ? -13.792 -7.132 7.700 1.00 88.25 95 LEU A N 1
ATOM 692 C CA . LEU A 1 95 ? -13.399 -6.896 9.092 1.00 88.25 95 LEU A CA 1
ATOM 693 C C . LEU A 1 95 ? -14.508 -6.274 9.949 1.00 88.25 95 LEU A C 1
ATOM 695 O O . LEU A 1 95 ? -14.422 -6.334 11.173 1.00 88.25 95 LEU A O 1
ATOM 699 N N . ARG A 1 96 ? -15.536 -5.670 9.344 1.00 85.56 96 ARG A N 1
ATOM 700 C CA . ARG A 1 96 ? -16.703 -5.124 10.058 1.00 85.56 96 ARG A CA 1
ATOM 701 C C . ARG A 1 96 ? -17.844 -6.126 10.196 1.00 85.56 96 ARG A C 1
ATOM 703 O O . ARG A 1 96 ? -18.777 -5.862 10.948 1.00 85.56 96 ARG A O 1
ATOM 710 N N . SER A 1 97 ? -17.782 -7.255 9.495 1.00 86.94 97 SER A N 1
ATOM 711 C CA . SER A 1 97 ? -18.807 -8.291 9.595 1.00 86.94 97 SER A CA 1
ATOM 712 C C . SER A 1 97 ? -18.851 -8.901 11.000 1.00 86.94 97 SER A C 1
ATOM 714 O O . SER A 1 97 ? -17.817 -9.112 11.640 1.00 86.94 97 SER A O 1
ATOM 716 N N . SER A 1 98 ? -20.055 -9.231 11.473 1.00 80.25 98 SER A N 1
ATOM 717 C CA . SER A 1 98 ? -20.264 -9.827 12.798 1.00 80.25 98 SER A CA 1
ATOM 718 C C . SER A 1 98 ? -19.520 -11.154 12.961 1.00 80.25 98 SER A C 1
ATOM 720 O O . SER A 1 98 ? -19.006 -11.436 14.038 1.00 80.25 98 SER A O 1
ATOM 722 N N . ALA A 1 99 ? -19.394 -11.940 11.887 1.00 83.44 99 ALA A N 1
ATOM 723 C CA . ALA A 1 99 ? -18.646 -13.194 11.892 1.00 83.44 99 ALA A CA 1
ATOM 724 C C . ALA A 1 99 ? -17.170 -12.974 12.264 1.00 83.44 99 ALA A C 1
ATOM 726 O O . ALA A 1 99 ? -16.663 -13.599 13.194 1.00 83.44 99 ALA A O 1
ATOM 727 N N . VAL A 1 100 ? -16.496 -12.034 11.595 1.00 83.31 100 VAL A N 1
ATOM 728 C CA . VAL A 1 100 ? -15.078 -11.740 11.850 1.00 83.31 100 VAL A CA 1
ATOM 729 C C . VAL A 1 100 ? -14.886 -11.043 13.198 1.00 83.31 100 VAL A C 1
ATOM 731 O O . VAL A 1 100 ? -13.961 -11.378 13.937 1.00 83.31 100 VAL A O 1
ATOM 734 N N . GLN A 1 101 ? -15.781 -10.117 13.554 1.00 81.44 101 GLN A N 1
ATOM 735 C CA . GLN A 1 101 ? -15.752 -9.430 14.850 1.00 81.44 101 GLN A CA 1
ATOM 736 C C . GLN A 1 101 ? -15.876 -10.415 16.021 1.00 81.44 101 GLN A C 1
ATOM 738 O O . GLN A 1 101 ? -15.160 -10.272 17.008 1.00 81.44 101 GLN A O 1
ATOM 743 N N . ASN A 1 102 ? -16.730 -11.436 15.898 1.00 81.75 102 ASN A N 1
ATOM 744 C CA . ASN A 1 102 ? -16.917 -12.449 16.936 1.00 81.75 102 ASN A CA 1
ATOM 745 C C . ASN A 1 102 ? -15.696 -13.365 17.075 1.00 81.75 102 ASN A C 1
ATOM 747 O O . ASN A 1 102 ? -15.279 -13.654 18.194 1.00 81.75 102 ASN A O 1
ATOM 751 N N . VAL A 1 103 ? -15.086 -13.773 15.958 1.00 83.94 103 VAL A N 1
ATOM 752 C CA . VAL A 1 103 ? -13.874 -14.612 15.964 1.00 83.94 103 VAL A CA 1
ATOM 753 C C . VAL A 1 103 ? -12.678 -13.863 16.559 1.00 83.94 103 VAL A C 1
ATOM 755 O O . VAL A 1 103 ? -11.910 -14.428 17.332 1.00 83.94 103 VAL A O 1
ATOM 758 N N . LEU A 1 104 ? -12.524 -12.577 16.237 1.00 80.88 104 LEU A N 1
ATOM 759 C CA . LEU A 1 104 ? -11.380 -11.769 16.669 1.00 80.88 104 LEU A CA 1
ATOM 760 C C . LEU A 1 104 ? -11.643 -10.956 17.943 1.00 80.88 104 LEU A C 1
ATOM 762 O O . LEU A 1 104 ? -10.797 -10.153 18.341 1.00 80.88 104 LEU A O 1
ATOM 766 N N . LYS A 1 105 ? -12.785 -11.166 18.607 1.00 78.88 105 LYS A N 1
ATOM 767 C CA . LYS A 1 105 ? -13.271 -10.357 19.732 1.00 78.88 105 LYS A CA 1
ATOM 768 C C . LYS A 1 105 ? -12.218 -10.051 20.811 1.00 78.88 105 LYS A C 1
ATOM 770 O O . LYS A 1 105 ? -12.002 -8.871 21.071 1.00 78.88 105 LYS A O 1
ATOM 775 N N . PRO A 1 106 ? -11.501 -11.024 21.413 1.00 77.50 106 PRO A N 1
ATOM 776 C CA . PRO A 1 106 ? -10.536 -10.714 22.475 1.00 77.50 106 PRO A CA 1
ATOM 777 C C . PRO A 1 106 ? -9.342 -9.876 21.987 1.00 77.50 106 PRO A C 1
ATOM 779 O O . PRO A 1 106 ? -8.801 -9.066 22.742 1.00 77.50 106 PRO A O 1
ATOM 782 N N . PHE A 1 107 ? -8.938 -10.037 20.723 1.00 79.56 107 PHE A N 1
ATOM 783 C CA . PHE A 1 107 ? -7.867 -9.245 20.121 1.00 79.56 107 PHE A CA 1
ATOM 784 C C . PHE A 1 107 ? -8.345 -7.828 19.787 1.00 79.56 107 PHE A C 1
ATOM 786 O O . PHE A 1 107 ? -7.684 -6.849 20.139 1.00 79.56 107 PHE A O 1
ATOM 793 N N . LEU A 1 108 ? -9.520 -7.716 19.163 1.00 77.69 108 LEU A N 1
ATOM 794 C CA . LEU A 1 108 ? -10.128 -6.440 18.798 1.00 77.69 108 LEU A CA 1
ATOM 795 C C . LEU A 1 108 ? -10.503 -5.611 20.026 1.00 77.69 108 LEU A C 1
ATOM 797 O O . LEU A 1 108 ? -10.265 -4.410 20.011 1.00 77.69 108 LEU A O 1
ATOM 801 N N . ASP A 1 109 ? -11.016 -6.222 21.095 1.00 80.44 109 ASP A N 1
ATOM 802 C CA . ASP A 1 109 ? -11.375 -5.521 22.334 1.00 80.44 109 ASP A CA 1
ATOM 803 C C . ASP A 1 109 ? -10.128 -4.930 23.013 1.00 80.44 109 ASP A C 1
ATOM 805 O O . ASP A 1 109 ? -10.131 -3.765 23.414 1.00 80.44 109 ASP A O 1
ATOM 809 N N . ARG A 1 110 ? -9.021 -5.687 23.059 1.00 78.62 110 ARG A N 1
ATOM 810 C CA . ARG A 1 110 ? -7.726 -5.205 23.573 1.00 78.62 110 ARG A CA 1
ATOM 811 C C . ARG A 1 110 ? -7.113 -4.116 22.691 1.00 78.62 110 ARG A C 1
ATOM 813 O O . ARG A 1 110 ? -6.476 -3.194 23.196 1.00 78.62 110 ARG A O 1
ATOM 820 N N . ALA A 1 111 ? -7.263 -4.222 21.374 1.00 77.94 111 ALA A N 1
ATOM 821 C CA . ALA A 1 111 ? -6.774 -3.208 20.447 1.00 77.94 111 ALA A CA 1
ATOM 822 C C . ALA A 1 111 ? -7.616 -1.922 20.537 1.00 77.94 111 ALA A C 1
ATOM 824 O O . ALA A 1 111 ? -7.069 -0.824 20.615 1.00 77.94 111 ALA A O 1
ATOM 825 N N . ARG A 1 112 ? -8.944 -2.055 20.634 1.00 77.75 112 ARG A N 1
ATOM 826 C CA . ARG A 1 112 ? -9.892 -0.948 20.819 1.00 77.75 112 ARG A CA 1
ATOM 827 C C . ARG A 1 112 ? -9.708 -0.235 22.148 1.00 77.75 112 ARG A C 1
ATOM 829 O O . ARG A 1 112 ? -9.794 0.987 22.184 1.00 77.75 112 ARG A O 1
ATOM 836 N N . SER A 1 113 ? -9.429 -0.959 23.233 1.00 77.56 113 SER A N 1
ATOM 837 C CA . SER A 1 113 ? -9.188 -0.331 24.536 1.00 77.56 113 SER A CA 1
ATOM 838 C C . SER A 1 113 ? -7.966 0.588 24.507 1.00 77.56 113 SER A C 1
ATOM 840 O O . SER A 1 113 ? -7.988 1.627 25.153 1.00 77.56 113 SER A O 1
ATOM 842 N N . LYS A 1 114 ? -6.942 0.247 23.713 1.00 73.38 114 LYS A N 1
ATOM 843 C CA . LYS A 1 114 ? -5.767 1.098 23.460 1.00 73.38 114 LYS A CA 1
ATOM 844 C C . LYS A 1 114 ? -6.040 2.220 22.454 1.00 73.38 114 LYS A C 1
ATOM 846 O O . LYS A 1 114 ? -5.390 3.254 22.492 1.00 73.38 114 LYS A O 1
ATOM 851 N N . ALA A 1 115 ? -7.003 2.024 21.556 1.00 72.00 115 ALA A N 1
ATOM 852 C CA . ALA A 1 115 ? -7.385 3.001 20.542 1.00 72.00 115 ALA A CA 1
ATOM 853 C C . ALA A 1 115 ? -8.230 4.170 21.075 1.00 72.00 115 ALA A C 1
ATOM 855 O O . ALA A 1 115 ? -8.340 5.184 20.392 1.00 72.00 115 ALA A O 1
ATOM 856 N N . LYS A 1 116 ? -8.827 4.051 22.272 1.00 66.44 116 LYS A N 1
ATOM 857 C CA . LYS A 1 116 ? -9.716 5.077 22.855 1.00 66.44 116 LYS A CA 1
ATOM 858 C C . LYS A 1 116 ? -9.061 6.454 23.035 1.00 66.44 116 LYS A C 1
ATOM 860 O O . LYS A 1 116 ? -9.774 7.435 23.202 1.00 66.44 116 LYS A O 1
ATOM 865 N N . GLU A 1 117 ? -7.737 6.531 22.960 1.00 70.44 117 GLU A N 1
ATOM 866 C CA . GLU A 1 117 ? -6.963 7.770 23.079 1.00 70.44 117 GLU A CA 1
ATOM 867 C C . GLU A 1 117 ? -6.664 8.442 21.724 1.00 70.44 117 GLU A C 1
ATOM 869 O O . GLU A 1 117 ? -6.164 9.565 21.683 1.00 70.44 117 GLU A O 1
ATOM 874 N N . PHE A 1 118 ? -6.982 7.794 20.596 1.00 68.94 118 PHE A N 1
ATOM 875 C CA . PHE A 1 118 ? -6.663 8.295 19.257 1.00 68.94 118 PHE A CA 1
ATOM 876 C C . PHE A 1 118 ? -7.678 9.333 18.765 1.00 68.94 118 PHE A C 1
ATOM 878 O O . PHE A 1 118 ? -8.375 9.090 17.789 1.00 68.94 118 PHE A O 1
ATOM 885 N N . GLY A 1 119 ? -7.731 10.494 19.421 1.00 74.81 119 GLY A N 1
ATOM 886 C CA . GLY A 1 119 ? -8.311 11.742 18.906 1.00 74.81 119 GLY A CA 1
ATOM 887 C C . GLY A 1 119 ? -9.690 11.665 18.226 1.00 74.81 119 GLY A C 1
ATOM 888 O O . GLY A 1 119 ? -10.476 10.742 18.413 1.00 74.81 119 GLY A O 1
ATOM 889 N N . ASP A 1 120 ? -9.999 12.694 17.438 1.00 85.00 120 ASP A N 1
ATOM 890 C CA . ASP A 1 120 ? -11.189 12.732 16.585 1.00 85.00 120 ASP A CA 1
ATOM 891 C C . ASP A 1 120 ? -10.966 11.974 15.259 1.00 85.00 120 ASP A C 1
ATOM 893 O O . ASP A 1 120 ? -9.849 11.601 14.886 1.00 85.00 120 ASP A O 1
ATOM 897 N N . ALA A 1 121 ? -12.049 11.765 14.508 1.00 83.69 121 ALA A N 1
ATOM 898 C CA . ALA A 1 121 ? -12.017 11.031 13.244 1.00 83.69 121 ALA A CA 1
ATOM 899 C C . ALA A 1 121 ? -11.139 11.685 12.155 1.00 83.69 121 ALA A C 1
ATOM 901 O O . ALA A 1 121 ? -10.745 11.001 11.209 1.00 83.69 121 ALA A O 1
ATOM 902 N N . GLU A 1 122 ? -10.856 12.988 12.238 1.00 88.75 122 GLU A N 1
ATOM 903 C CA . GLU A 1 122 ? -9.995 13.680 11.272 1.00 88.75 122 GLU A CA 1
ATOM 904 C C . GLU A 1 122 ? -8.524 13.416 11.572 1.00 88.75 122 GLU A C 1
ATOM 906 O O . GLU A 1 122 ? -7.776 13.019 10.679 1.00 88.75 122 GLU A O 1
ATOM 911 N N . LYS A 1 123 ? -8.124 13.510 12.842 1.00 90.06 123 LYS A N 1
ATOM 912 C CA . LYS A 1 123 ? -6.779 13.137 13.297 1.00 90.06 123 LYS A CA 1
ATOM 913 C C . LYS A 1 123 ? -6.475 11.678 12.989 1.00 90.06 123 LYS A C 1
ATOM 915 O O . LYS A 1 123 ? -5.378 11.372 12.529 1.00 90.06 123 LYS A O 1
ATOM 920 N N . GLN A 1 124 ? -7.452 10.788 13.171 1.00 92.62 124 GLN A N 1
ATOM 921 C CA . GLN A 1 124 ? -7.323 9.382 12.782 1.00 92.62 124 GLN A CA 1
ATOM 922 C C . GLN A 1 124 ? -7.109 9.218 11.272 1.00 92.62 124 GLN A C 1
ATOM 924 O O . GLN A 1 124 ? -6.271 8.420 10.860 1.00 92.62 124 GLN A O 1
ATOM 929 N N . ALA A 1 125 ? -7.827 9.978 10.439 1.00 94.81 125 ALA A N 1
ATOM 930 C CA . ALA A 1 125 ? -7.668 9.932 8.987 1.00 94.81 125 ALA A CA 1
ATOM 931 C C . ALA A 1 125 ? -6.293 10.442 8.538 1.00 94.81 125 ALA A C 1
ATOM 933 O O . ALA A 1 125 ? -5.651 9.801 7.710 1.00 94.81 125 ALA A O 1
ATOM 934 N N . VAL A 1 126 ? -5.806 11.540 9.121 1.00 95.06 126 VAL A N 1
ATOM 935 C CA . VAL A 1 126 ? -4.461 12.064 8.842 1.00 95.06 126 VAL A CA 1
ATOM 936 C C . VAL A 1 126 ? -3.388 11.076 9.297 1.00 95.06 126 VAL A C 1
ATOM 938 O O . VAL A 1 126 ? -2.481 10.763 8.531 1.00 95.06 126 VAL A O 1
ATOM 941 N N . ALA A 1 127 ? -3.508 10.529 10.509 1.00 94.31 127 ALA A N 1
ATOM 942 C CA . ALA A 1 127 ? -2.575 9.527 11.015 1.00 94.31 127 ALA A CA 1
ATOM 943 C C . ALA A 1 127 ? -2.551 8.274 10.127 1.00 94.31 127 ALA A C 1
ATOM 945 O O . ALA A 1 127 ? -1.479 7.754 9.825 1.00 94.31 127 ALA A O 1
ATOM 946 N N . LEU A 1 128 ? -3.719 7.821 9.663 1.00 96.50 128 LEU A N 1
ATOM 947 C CA . LEU A 1 128 ? -3.837 6.681 8.762 1.00 96.50 128 LEU A CA 1
ATOM 948 C C . LEU A 1 128 ? -3.215 6.968 7.391 1.00 96.50 128 LEU A C 1
ATOM 950 O O . LEU A 1 128 ? -2.480 6.130 6.876 1.00 96.50 128 LEU A O 1
ATOM 954 N N . LEU A 1 129 ? -3.463 8.149 6.820 1.00 97.31 129 LEU A N 1
ATOM 955 C CA . LEU A 1 129 ? -2.840 8.587 5.571 1.00 97.31 129 LEU A CA 1
ATOM 956 C C . LEU A 1 129 ? -1.319 8.560 5.696 1.00 97.31 129 LEU A C 1
ATOM 958 O O . LEU A 1 129 ? -0.657 7.955 4.858 1.00 97.31 129 LEU A O 1
ATOM 962 N N . LEU A 1 130 ? -0.767 9.173 6.747 1.00 95.94 130 LEU A N 1
ATOM 963 C CA . LEU A 1 130 ? 0.678 9.214 6.979 1.00 95.94 130 LEU A CA 1
ATOM 964 C C . LEU A 1 130 ? 1.248 7.809 7.190 1.00 95.94 130 LEU A C 1
ATOM 966 O O . LEU A 1 130 ? 2.269 7.469 6.600 1.00 95.94 130 LEU A O 1
ATOM 970 N N . PHE A 1 131 ? 0.564 6.969 7.968 1.00 95.75 131 PHE A N 1
ATOM 971 C CA . PHE A 1 131 ? 0.961 5.580 8.185 1.00 95.75 131 PHE A CA 1
ATOM 972 C C . PHE A 1 131 ? 1.058 4.805 6.864 1.00 95.75 131 PHE A C 1
ATOM 974 O O . PHE A 1 131 ? 2.069 4.163 6.600 1.00 95.75 131 PHE A O 1
ATOM 981 N N . VAL A 1 132 ? 0.035 4.890 6.011 1.00 97.44 132 VAL A N 1
ATOM 982 C CA . VAL A 1 132 ? 0.009 4.205 4.708 1.00 97.44 132 VAL A CA 1
ATOM 983 C C . VAL A 1 132 ? 0.994 4.839 3.718 1.00 97.44 132 VAL A C 1
ATOM 985 O O . VAL A 1 132 ? 1.573 4.130 2.893 1.00 97.44 132 VAL A O 1
ATOM 988 N N . GLY A 1 133 ? 1.164 6.160 3.790 1.00 95.56 133 GLY A N 1
ATOM 989 C CA . GLY A 1 133 ? 1.925 6.972 2.846 1.00 95.56 133 GLY A CA 1
ATOM 990 C C . GLY A 1 133 ? 3.434 6.876 2.983 1.00 95.56 133 GLY A C 1
ATOM 991 O O . GLY A 1 133 ? 4.136 7.097 2.000 1.00 95.56 133 GLY A O 1
ATOM 992 N N . ILE A 1 134 ? 3.945 6.499 4.154 1.00 92.50 134 ILE A N 1
ATOM 993 C CA . ILE A 1 134 ? 5.370 6.226 4.327 1.00 92.50 134 ILE A CA 1
ATOM 994 C C . ILE A 1 134 ? 5.620 4.759 3.931 1.00 92.50 134 ILE A C 1
ATOM 996 O O . ILE A 1 134 ? 5.075 3.863 4.579 1.00 92.50 134 ILE A O 1
ATOM 1000 N N . PRO A 1 135 ? 6.431 4.472 2.893 1.00 89.19 135 PRO A N 1
ATOM 1001 C CA . PRO A 1 135 ? 6.650 3.112 2.405 1.00 89.19 135 PRO A CA 1
ATOM 1002 C C . PRO A 1 135 ? 7.675 2.357 3.270 1.00 89.19 135 PRO A C 1
ATOM 1004 O O . PRO A 1 135 ? 8.795 2.084 2.844 1.00 89.19 135 PRO A O 1
ATOM 1007 N N . LEU A 1 136 ? 7.291 2.026 4.502 1.00 88.81 136 LEU A N 1
ATOM 1008 C CA . LEU A 1 136 ? 8.075 1.207 5.427 1.00 88.81 136 LEU A CA 1
ATOM 1009 C C . LEU A 1 136 ? 7.584 -0.249 5.418 1.00 88.81 136 LEU A C 1
ATOM 1011 O O . LEU A 1 136 ? 6.435 -0.521 5.066 1.00 88.81 136 LEU A O 1
ATOM 1015 N N . PRO A 1 137 ? 8.426 -1.218 5.821 1.00 85.69 137 PRO A N 1
ATOM 1016 C CA . PRO A 1 137 ? 7.964 -2.586 6.017 1.00 85.69 137 PRO A CA 1
ATOM 1017 C C . PRO A 1 137 ? 6.873 -2.637 7.098 1.00 85.69 137 PRO A C 1
ATOM 1019 O O . PRO A 1 137 ? 7.012 -2.048 8.168 1.00 85.69 137 PRO A O 1
ATOM 1022 N N . GLY A 1 138 ? 5.780 -3.351 6.819 1.00 83.88 138 GLY A N 1
ATOM 1023 C CA . GLY A 1 138 ? 4.646 -3.503 7.739 1.00 83.88 138 GLY A CA 1
ATOM 1024 C C . GLY A 1 138 ? 3.642 -2.341 7.734 1.00 83.88 138 GLY A C 1
ATOM 1025 O O . GLY A 1 138 ? 2.553 -2.484 8.296 1.00 83.88 138 GLY A O 1
ATOM 1026 N N . THR A 1 139 ? 3.944 -1.223 7.066 1.00 90.69 139 THR A N 1
ATOM 1027 C CA . THR A 1 139 ? 2.958 -0.173 6.789 1.00 90.69 139 THR A CA 1
ATOM 1028 C C . THR A 1 139 ? 2.333 -0.392 5.419 1.00 90.69 139 THR A C 1
ATOM 1030 O O . THR A 1 139 ? 2.992 -0.832 4.476 1.00 90.69 139 THR A O 1
ATOM 1033 N N . GLY A 1 140 ? 1.040 -0.104 5.291 1.00 94.44 140 GLY A N 1
ATOM 1034 C CA . GLY A 1 140 ? 0.372 -0.361 4.030 1.00 94.44 140 GLY A CA 1
ATOM 1035 C C . GLY A 1 140 ? -1.117 -0.227 4.019 1.00 94.44 140 GLY A C 1
ATOM 1036 O O . GLY A 1 140 ? -1.732 0.066 5.036 1.00 94.44 140 GLY A O 1
ATOM 1037 N N . ALA A 1 141 ? -1.693 -0.396 2.836 1.00 97.38 141 ALA A N 1
ATOM 1038 C CA . ALA A 1 141 ? -3.123 -0.261 2.657 1.00 97.38 141 ALA A CA 1
ATOM 1039 C C . ALA A 1 141 ? -3.838 -1.427 3.347 1.00 97.38 141 ALA A C 1
ATOM 1041 O O . ALA A 1 141 ? -4.834 -1.213 4.035 1.00 97.38 141 ALA A O 1
ATOM 1042 N N . TRP A 1 142 ? -3.266 -2.634 3.268 1.00 96.44 142 TRP A N 1
ATOM 1043 C CA . TRP A 1 142 ? -3.755 -3.811 3.989 1.00 96.44 142 TRP A CA 1
ATOM 1044 C C . TRP A 1 142 ? -3.723 -3.622 5.510 1.00 96.44 142 TRP A C 1
ATOM 1046 O O . TRP A 1 142 ? -4.742 -3.794 6.184 1.00 96.44 142 TRP A O 1
ATOM 1056 N N . THR A 1 143 ? -2.575 -3.226 6.067 1.00 94.56 143 THR A N 1
ATOM 1057 C CA . THR A 1 143 ? -2.450 -2.995 7.516 1.00 94.56 143 THR A CA 1
ATOM 1058 C C . THR A 1 143 ? -3.217 -1.755 7.968 1.00 94.56 143 THR A C 1
ATOM 1060 O O . THR A 1 143 ? -3.856 -1.774 9.018 1.00 94.56 143 THR A O 1
ATOM 1063 N N . GLY A 1 144 ? -3.271 -0.717 7.138 1.00 95.69 144 GLY A N 1
ATOM 1064 C CA . GLY A 1 144 ? -4.086 0.475 7.339 1.00 95.69 144 GLY A CA 1
ATOM 1065 C C . GLY A 1 144 ? -5.583 0.168 7.387 1.00 95.69 144 GLY A C 1
ATOM 1066 O O . GLY A 1 144 ? -6.280 0.688 8.254 1.00 95.69 144 GLY A O 1
ATOM 1067 N N . ALA A 1 145 ? -6.088 -0.730 6.538 1.00 96.00 145 ALA A N 1
ATOM 1068 C CA . ALA A 1 145 ? -7.480 -1.176 6.589 1.00 96.00 145 ALA A CA 1
ATOM 1069 C C . ALA A 1 145 ? -7.804 -1.903 7.906 1.00 96.00 145 ALA A C 1
ATOM 1071 O O . ALA A 1 145 ? -8.868 -1.681 8.493 1.00 96.00 145 ALA A O 1
ATOM 1072 N N . MET A 1 146 ? -6.871 -2.717 8.416 1.00 92.62 146 MET A N 1
ATOM 1073 C CA . MET A 1 146 ? -7.003 -3.345 9.735 1.00 92.62 146 MET A CA 1
ATOM 1074 C C . MET A 1 146 ? -7.029 -2.308 10.861 1.00 92.62 146 MET A C 1
ATOM 1076 O O . MET A 1 146 ? -7.934 -2.342 11.697 1.00 92.62 146 MET A O 1
ATOM 1080 N N . ILE A 1 147 ? -6.097 -1.349 10.850 1.00 92.31 147 ILE A N 1
ATOM 1081 C CA . ILE A 1 147 ? -6.049 -0.249 11.826 1.00 92.31 147 ILE A CA 1
ATOM 1082 C C . ILE A 1 147 ? -7.351 0.553 11.790 1.00 92.31 147 ILE A C 1
ATOM 1084 O O . ILE A 1 147 ? -7.971 0.762 12.828 1.00 92.31 147 ILE A O 1
ATOM 1088 N N . ALA A 1 148 ? -7.825 0.932 10.606 1.00 94.06 148 ALA A N 1
ATOM 1089 C CA . ALA A 1 148 ? -9.063 1.683 10.440 1.00 94.06 148 ALA A CA 1
ATOM 1090 C C . ALA A 1 148 ? -10.291 0.949 11.006 1.00 94.06 148 ALA A C 1
ATOM 1092 O O . ALA A 1 148 ? -11.184 1.579 11.577 1.00 94.06 148 ALA A O 1
ATOM 1093 N N . SER A 1 149 ? -10.336 -0.381 10.866 1.00 90.12 149 SER A N 1
ATOM 1094 C CA . SER A 1 149 ? -11.393 -1.218 11.447 1.00 90.12 149 SER A CA 1
ATOM 1095 C C . SER A 1 149 ? -11.311 -1.278 12.977 1.00 90.12 149 SER A C 1
ATOM 1097 O O . SER A 1 149 ? -12.334 -1.183 13.662 1.00 90.12 149 SER A O 1
ATOM 1099 N N . ILE A 1 150 ? -10.097 -1.374 13.531 1.00 87.50 150 ILE A N 1
ATOM 1100 C CA . ILE A 1 150 ? -9.862 -1.338 14.982 1.00 87.50 150 ILE A CA 1
ATOM 1101 C C . ILE A 1 150 ? -10.296 0.011 15.562 1.00 87.50 150 ILE A C 1
ATOM 1103 O O . ILE A 1 150 ? -11.012 0.030 16.560 1.00 87.50 150 ILE A O 1
ATOM 1107 N N . LEU A 1 151 ? -9.927 1.118 14.912 1.00 87.50 151 LEU A N 1
ATOM 1108 C CA . LEU A 1 151 ? -10.298 2.480 15.313 1.00 87.50 151 LEU A CA 1
ATOM 1109 C C . LEU A 1 151 ? -11.798 2.781 15.132 1.00 87.50 151 LEU A C 1
ATOM 1111 O O . LEU A 1 151 ? -12.274 3.813 15.592 1.00 87.50 151 LEU A O 1
ATOM 1115 N N . GLY A 1 152 ? -12.554 1.905 14.460 1.00 87.12 152 GLY A N 1
ATOM 1116 C CA . GLY A 1 152 ? -13.982 2.115 14.209 1.00 87.12 152 GLY A CA 1
ATOM 1117 C C . GLY A 1 152 ? -14.272 3.285 13.264 1.00 87.12 152 GLY A C 1
ATOM 1118 O O . GLY A 1 152 ? -15.352 3.868 13.316 1.00 87.12 152 GLY A O 1
ATOM 1119 N N . MET A 1 153 ? -13.325 3.643 12.394 1.00 90.94 153 MET A N 1
ATOM 1120 C CA . MET A 1 153 ? -13.460 4.793 11.498 1.00 90.94 153 MET A CA 1
ATOM 1121 C C . MET A 1 153 ? -14.612 4.609 10.491 1.00 90.94 153 MET A C 1
ATOM 1123 O O . MET A 1 153 ? -14.900 3.484 10.073 1.00 90.94 153 MET A O 1
ATOM 1127 N N . PRO A 1 154 ? -15.258 5.680 10.000 1.00 92.44 154 PRO A N 1
ATOM 1128 C CA . PRO A 1 154 ? -16.214 5.580 8.893 1.00 92.44 154 PRO A CA 1
ATOM 1129 C C . PRO A 1 154 ? -15.550 5.049 7.610 1.00 92.44 154 PRO A C 1
ATOM 1131 O O . PRO A 1 154 ? -14.480 5.531 7.245 1.00 92.44 154 PRO A O 1
ATOM 1134 N N . VAL A 1 155 ? -16.190 4.105 6.896 1.00 93.69 155 VAL A N 1
ATOM 1135 C CA . VAL A 1 155 ? -15.618 3.440 5.695 1.00 93.69 155 VAL A CA 1
ATOM 1136 C C . VAL A 1 155 ? -15.096 4.451 4.675 1.00 93.69 155 VAL A C 1
ATOM 1138 O O . VAL A 1 155 ? -13.968 4.323 4.210 1.00 93.69 155 VAL A O 1
ATOM 1141 N N . ALA A 1 156 ? -15.887 5.481 4.364 1.00 95.12 156 ALA A N 1
ATOM 1142 C CA . ALA A 1 156 ? -15.512 6.503 3.390 1.00 95.12 156 ALA A CA 1
ATOM 1143 C C . ALA A 1 156 ? -14.252 7.280 3.808 1.00 95.12 156 ALA A C 1
ATOM 1145 O O . ALA A 1 156 ? -13.359 7.485 2.989 1.00 95.12 156 ALA A O 1
ATOM 1146 N N . LYS A 1 157 ? -14.137 7.649 5.094 1.00 95.94 157 LYS A N 1
ATOM 1147 C CA . LYS A 1 157 ? -12.945 8.332 5.621 1.00 95.94 157 LYS A CA 1
ATOM 1148 C C . LYS A 1 157 ? -11.721 7.418 5.580 1.00 95.94 157 LYS A C 1
ATOM 1150 O O . LYS A 1 157 ? -10.647 7.861 5.189 1.00 95.94 157 LYS A O 1
ATOM 1155 N N . SER A 1 158 ? -11.888 6.142 5.933 1.00 96.94 158 SER A N 1
ATOM 1156 C CA . SER A 1 158 ? -10.820 5.141 5.837 1.00 96.94 158 SER A CA 1
ATOM 1157 C C . SER A 1 158 ? -10.338 4.963 4.399 1.00 96.94 158 SER A C 1
ATOM 1159 O O . SER A 1 158 ? -9.137 4.994 4.162 1.00 96.94 158 SER A O 1
ATOM 1161 N N . LEU A 1 159 ? -11.255 4.824 3.436 1.00 97.88 159 LEU A N 1
ATOM 1162 C CA . LEU A 1 159 ? -10.913 4.679 2.020 1.00 97.88 159 LEU A CA 1
ATOM 1163 C C . LEU A 1 159 ? -10.185 5.910 1.481 1.00 97.88 159 LEU A C 1
ATOM 1165 O O . LEU A 1 159 ? -9.164 5.752 0.821 1.00 97.88 159 LEU A O 1
ATOM 1169 N N . ALA A 1 160 ? -10.664 7.117 1.794 1.00 98.06 160 ALA A N 1
ATOM 1170 C CA . ALA A 1 160 ? -10.023 8.356 1.360 1.00 98.06 160 ALA A CA 1
ATOM 1171 C C . ALA A 1 160 ? -8.601 8.497 1.928 1.00 98.06 160 ALA A C 1
ATOM 1173 O O . ALA A 1 160 ? -7.664 8.784 1.184 1.00 98.06 160 ALA A O 1
ATOM 1174 N N . ALA A 1 161 ? -8.424 8.236 3.228 1.00 97.94 161 ALA A N 1
ATOM 1175 C CA . ALA A 1 161 ? -7.118 8.287 3.881 1.00 97.94 161 ALA A CA 1
ATOM 1176 C C . ALA A 1 161 ? -6.148 7.231 3.328 1.00 97.94 161 ALA A C 1
ATOM 1178 O O . ALA A 1 161 ? -5.001 7.554 3.022 1.00 97.94 161 ALA A O 1
ATOM 1179 N N . ILE A 1 162 ? -6.608 5.985 3.153 1.00 98.38 162 ILE A N 1
ATOM 1180 C CA . ILE A 1 162 ? -5.792 4.906 2.582 1.00 98.38 162 ILE A CA 1
ATOM 1181 C C . ILE A 1 162 ? -5.413 5.243 1.142 1.00 98.38 162 ILE A C 1
ATOM 1183 O O . ILE A 1 162 ? -4.240 5.154 0.807 1.00 98.38 162 ILE A O 1
ATOM 1187 N N . PHE A 1 163 ? -6.356 5.692 0.312 1.00 98.62 163 PHE A N 1
ATOM 1188 C CA . PHE A 1 163 ? -6.075 6.080 -1.069 1.00 98.62 163 PHE A CA 1
ATOM 1189 C C . PHE A 1 163 ? -5.018 7.187 -1.155 1.00 98.62 163 PHE A C 1
ATOM 1191 O O . PHE A 1 163 ? -4.036 7.048 -1.881 1.00 98.62 163 PHE A O 1
ATOM 1198 N N . ALA A 1 164 ? -5.170 8.256 -0.370 1.00 98.50 164 ALA A N 1
ATOM 1199 C CA . ALA A 1 164 ? -4.201 9.347 -0.327 1.00 98.50 164 ALA A CA 1
ATOM 1200 C C . ALA A 1 164 ? -2.814 8.875 0.148 1.00 98.50 164 ALA A C 1
ATOM 1202 O O . ALA A 1 164 ? -1.789 9.293 -0.400 1.00 98.50 164 ALA A O 1
ATOM 1203 N N . GLY A 1 165 ? -2.777 7.948 1.110 1.00 98.06 165 GLY A N 1
ATOM 1204 C CA . GLY A 1 165 ? -1.554 7.275 1.529 1.00 98.06 165 GLY A CA 1
ATOM 1205 C C . GLY A 1 165 ? -0.937 6.447 0.399 1.00 98.06 165 GLY A C 1
ATOM 1206 O O . GLY A 1 165 ? 0.236 6.605 0.097 1.00 98.06 165 GLY A O 1
ATOM 1207 N N . VAL A 1 166 ? -1.717 5.616 -0.292 1.00 98.44 166 VAL A N 1
ATOM 1208 C CA . VAL A 1 166 ? -1.253 4.777 -1.412 1.00 98.44 166 VAL A CA 1
ATOM 1209 C C . VAL A 1 166 ? -0.670 5.622 -2.544 1.00 98.44 166 VAL A C 1
ATOM 1211 O O . VAL A 1 166 ? 0.393 5.288 -3.062 1.00 98.44 166 VAL A O 1
ATOM 1214 N N . VAL A 1 167 ? -1.310 6.741 -2.894 1.00 98.50 167 VAL A N 1
ATOM 1215 C CA . VAL A 1 167 ? -0.794 7.692 -3.893 1.00 98.50 167 VAL A CA 1
ATOM 1216 C C . VAL A 1 167 ? 0.530 8.310 -3.431 1.00 98.50 167 VAL A C 1
ATOM 1218 O O . VAL A 1 167 ? 1.490 8.345 -4.201 1.00 98.50 167 VAL A O 1
ATOM 1221 N N . SER A 1 168 ? 0.616 8.735 -2.166 1.00 97.62 168 SER A N 1
ATOM 1222 C CA . SER A 1 168 ? 1.844 9.294 -1.576 1.00 97.62 168 SER A CA 1
ATOM 1223 C C . SER A 1 168 ? 2.992 8.279 -1.567 1.00 97.62 168 SER A C 1
ATOM 1225 O O . SER A 1 168 ? 4.086 8.567 -2.054 1.00 97.62 168 SER A O 1
ATOM 1227 N N . ALA A 1 169 ? 2.729 7.058 -1.094 1.00 96.81 169 ALA A N 1
ATOM 1228 C CA . ALA A 1 169 ? 3.685 5.956 -1.105 1.00 96.81 169 ALA A CA 1
ATOM 1229 C C . ALA A 1 169 ? 4.105 5.605 -2.537 1.00 96.81 169 ALA A C 1
ATOM 1231 O O . ALA A 1 169 ? 5.283 5.368 -2.791 1.00 96.81 169 ALA A O 1
ATOM 1232 N N . GLY A 1 170 ? 3.166 5.637 -3.486 1.00 97.31 170 GLY A N 1
ATOM 1233 C CA . GLY A 1 170 ? 3.428 5.473 -4.912 1.00 97.31 170 GLY A CA 1
ATOM 1234 C C . GLY A 1 170 ? 4.434 6.478 -5.449 1.00 97.31 170 GLY A C 1
ATOM 1235 O O . GLY A 1 170 ? 5.375 6.100 -6.151 1.00 97.31 170 GLY A O 1
ATOM 1236 N N . ALA A 1 171 ? 4.270 7.752 -5.091 1.00 97.19 171 ALA A N 1
ATOM 1237 C CA . ALA A 1 171 ? 5.154 8.817 -5.549 1.00 97.19 171 ALA A CA 1
ATOM 1238 C C . ALA A 1 171 ? 6.564 8.635 -4.976 1.00 97.19 171 ALA A C 1
ATOM 1240 O O . ALA A 1 171 ? 7.543 8.670 -5.724 1.00 97.19 171 ALA A O 1
ATOM 1241 N N . ILE A 1 172 ? 6.661 8.344 -3.675 1.00 94.69 172 ILE A N 1
ATOM 1242 C CA . ILE A 1 172 ? 7.936 8.087 -2.996 1.00 94.69 172 ILE A CA 1
ATOM 1243 C C . ILE A 1 172 ? 8.627 6.860 -3.596 1.00 94.69 172 ILE A C 1
ATOM 1245 O O . ILE A 1 172 ? 9.797 6.935 -3.956 1.00 94.69 172 ILE A O 1
ATOM 1249 N N . MET A 1 173 ? 7.915 5.742 -3.763 1.00 95.12 173 MET A N 1
ATOM 1250 C CA . MET A 1 173 ? 8.486 4.516 -4.328 1.00 95.12 173 MET A CA 1
ATOM 1251 C C . MET A 1 173 ? 8.938 4.701 -5.773 1.00 95.12 173 MET A C 1
ATOM 1253 O O . MET A 1 173 ? 9.984 4.177 -6.152 1.00 95.12 173 MET A O 1
ATOM 1257 N N . THR A 1 174 ? 8.200 5.477 -6.568 1.00 95.19 174 THR A N 1
ATOM 1258 C CA . THR A 1 174 ? 8.620 5.835 -7.927 1.00 95.19 174 THR A CA 1
ATOM 1259 C C . THR A 1 174 ? 9.924 6.627 -7.884 1.00 95.19 174 THR A C 1
ATOM 1261 O O . THR A 1 174 ? 10.891 6.237 -8.533 1.00 95.19 174 THR A O 1
ATOM 1264 N N . ALA A 1 175 ? 9.994 7.682 -7.068 1.00 93.25 175 ALA A N 1
ATOM 1265 C CA . ALA A 1 175 ? 11.194 8.503 -6.929 1.00 93.25 175 ALA A CA 1
ATOM 1266 C C . ALA A 1 175 ? 12.407 7.695 -6.434 1.00 93.25 175 ALA A C 1
ATOM 1268 O O . ALA A 1 175 ? 13.481 7.783 -7.024 1.00 93.25 175 ALA A O 1
ATOM 1269 N N . LEU A 1 176 ? 12.232 6.862 -5.403 1.00 91.31 176 LEU A N 1
ATOM 1270 C CA . LEU A 1 176 ? 13.290 5.999 -4.866 1.00 91.31 176 LEU A CA 1
ATOM 1271 C C . LEU A 1 176 ? 13.780 4.978 -5.896 1.00 91.31 176 LEU A C 1
ATOM 1273 O O . LEU A 1 176 ? 14.982 4.754 -6.007 1.00 91.31 176 LEU A O 1
ATOM 1277 N N . THR A 1 177 ? 12.867 4.383 -6.670 1.00 91.25 177 THR A N 1
ATOM 1278 C CA . THR A 1 177 ? 13.242 3.418 -7.712 1.00 91.25 177 THR A CA 1
ATOM 1279 C C . THR A 1 177 ? 14.050 4.095 -8.817 1.00 91.25 177 THR A C 1
ATOM 1281 O O . THR A 1 177 ? 15.064 3.552 -9.246 1.00 91.25 177 THR A O 1
ATOM 1284 N N . LEU A 1 178 ? 13.647 5.299 -9.241 1.00 89.81 178 LEU A N 1
ATOM 1285 C CA . LEU A 1 178 ? 14.363 6.070 -10.263 1.00 89.81 178 LEU A CA 1
ATOM 1286 C C . LEU A 1 178 ? 15.722 6.587 -9.770 1.00 89.81 178 LEU A C 1
ATOM 1288 O O . LEU A 1 178 ? 16.680 6.611 -10.536 1.00 89.81 178 LEU A O 1
ATOM 1292 N N . ALA A 1 179 ? 15.830 6.959 -8.492 1.00 88.12 179 ALA A N 1
ATOM 1293 C CA . ALA A 1 179 ? 17.092 7.375 -7.876 1.00 88.12 179 ALA A CA 1
ATOM 1294 C C . ALA A 1 179 ? 18.075 6.203 -7.654 1.00 88.12 179 ALA A C 1
ATOM 1296 O O . ALA A 1 179 ? 19.257 6.418 -7.364 1.00 88.12 179 ALA A O 1
ATOM 1297 N N . GLY A 1 180 ? 17.602 4.960 -7.786 1.00 83.56 180 GLY A N 1
ATOM 1298 C CA . GLY A 1 180 ? 18.406 3.750 -7.682 1.00 83.56 180 GLY A CA 1
ATOM 1299 C C . GLY A 1 180 ? 19.014 3.522 -6.292 1.00 83.56 180 GLY A C 1
ATOM 1300 O O . GLY A 1 180 ? 18.580 4.073 -5.278 1.00 83.56 180 GLY A O 1
ATOM 1301 N N . LYS A 1 181 ? 20.060 2.684 -6.236 1.00 76.44 181 LYS A N 1
ATOM 1302 C CA . LYS A 1 181 ? 20.707 2.270 -4.974 1.00 76.44 181 LYS A CA 1
ATOM 1303 C C . LYS A 1 181 ? 21.248 3.455 -4.165 1.00 76.44 181 LYS A C 1
ATOM 1305 O O . LYS A 1 181 ? 21.129 3.457 -2.945 1.00 76.44 181 LYS A O 1
ATOM 1310 N N . ALA A 1 182 ? 21.801 4.467 -4.834 1.00 73.56 182 ALA A N 1
ATOM 1311 C CA . ALA A 1 182 ? 22.339 5.655 -4.174 1.00 73.56 182 ALA A CA 1
ATOM 1312 C C . ALA A 1 182 ? 21.239 6.477 -3.482 1.00 73.56 182 ALA A C 1
ATOM 1314 O O . ALA A 1 182 ? 21.403 6.866 -2.326 1.00 73.56 182 ALA A O 1
ATOM 1315 N N . GLY A 1 183 ? 20.093 6.673 -4.146 1.00 75.75 183 GLY A N 1
ATOM 1316 C CA . GLY A 1 183 ? 18.940 7.355 -3.555 1.00 75.75 183 GLY A CA 1
ATOM 1317 C C . GLY A 1 183 ? 18.370 6.617 -2.345 1.00 75.75 183 GLY A C 1
ATOM 1318 O O . GLY A 1 183 ? 18.081 7.239 -1.324 1.00 75.75 18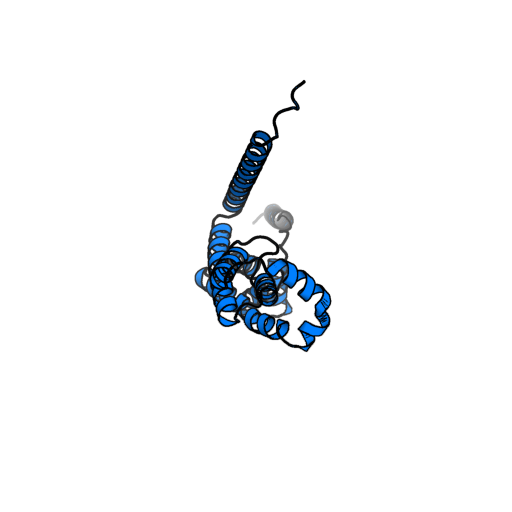3 GLY A O 1
ATOM 1319 N N . ALA A 1 184 ? 18.279 5.286 -2.422 1.00 74.56 184 ALA A N 1
ATOM 1320 C CA . ALA A 1 184 ? 17.819 4.464 -1.304 1.00 74.56 184 ALA A CA 1
ATOM 1321 C C . ALA A 1 184 ? 18.749 4.561 -0.080 1.00 74.56 184 ALA A C 1
ATOM 1323 O O . ALA A 1 184 ? 18.260 4.722 1.037 1.00 74.56 184 ALA A O 1
ATOM 1324 N N . ILE A 1 185 ? 20.072 4.513 -0.285 1.00 78.31 185 ILE A N 1
ATOM 1325 C CA . ILE A 1 185 ? 21.071 4.634 0.793 1.00 78.31 185 ILE A CA 1
ATOM 1326 C C . ILE A 1 185 ? 21.041 6.033 1.424 1.00 78.31 185 ILE A C 1
ATOM 1328 O O . ILE A 1 185 ? 21.108 6.166 2.645 1.00 78.31 185 ILE A O 1
ATOM 1332 N N . ALA A 1 186 ? 20.911 7.086 0.614 1.00 77.25 186 ALA A N 1
ATOM 1333 C CA . ALA A 1 186 ? 20.808 8.449 1.126 1.00 77.25 186 ALA A CA 1
ATOM 1334 C C . ALA A 1 186 ? 19.543 8.636 1.980 1.00 77.25 186 ALA A C 1
ATOM 1336 O O . ALA A 1 186 ? 19.609 9.199 3.073 1.00 77.25 186 ALA A O 1
ATOM 1337 N N . ALA A 1 187 ? 18.400 8.115 1.521 1.00 78.50 187 ALA A N 1
ATOM 1338 C CA . ALA A 1 187 ? 17.141 8.199 2.252 1.00 78.50 187 ALA A CA 1
ATOM 1339 C C . ALA A 1 187 ? 17.207 7.484 3.613 1.00 78.50 187 ALA A C 1
ATOM 1341 O O . ALA A 1 187 ? 16.783 8.048 4.624 1.00 78.50 187 ALA A O 1
ATOM 1342 N N . THR A 1 188 ? 17.778 6.276 3.671 1.00 76.31 188 THR A N 1
ATOM 1343 C CA . THR A 1 188 ? 17.951 5.549 4.939 1.00 76.31 188 THR A CA 1
ATOM 1344 C C . THR A 1 188 ? 18.947 6.231 5.870 1.00 76.31 188 THR A C 1
ATOM 1346 O O . THR A 1 188 ? 18.684 6.297 7.070 1.00 76.31 188 THR A O 1
ATOM 1349 N N . ALA A 1 189 ? 20.042 6.794 5.350 1.00 81.75 189 ALA A N 1
ATOM 1350 C CA . ALA A 1 189 ? 21.003 7.546 6.154 1.00 81.75 189 ALA A CA 1
ATOM 1351 C C . ALA A 1 189 ? 20.366 8.790 6.798 1.00 81.75 189 ALA A C 1
ATOM 1353 O O . ALA A 1 189 ? 20.504 8.997 8.003 1.00 81.75 189 ALA A O 1
ATOM 1354 N N . VAL A 1 190 ? 19.610 9.582 6.029 1.00 83.62 190 VAL A N 1
ATOM 1355 C CA . VAL A 1 190 ? 18.902 10.768 6.544 1.00 83.62 190 VAL A CA 1
ATOM 1356 C C . VAL A 1 190 ? 17.888 10.379 7.620 1.00 83.62 190 VAL A C 1
ATOM 1358 O O . VAL A 1 190 ? 17.850 11.001 8.683 1.00 83.62 190 VAL A O 1
ATOM 1361 N N . LEU A 1 191 ? 17.103 9.323 7.381 1.00 82.94 191 LEU A N 1
ATOM 1362 C CA . LEU A 1 191 ? 16.116 8.846 8.349 1.00 82.94 191 LEU A CA 1
ATOM 1363 C C . LEU A 1 191 ? 16.785 8.355 9.644 1.00 82.94 191 LEU A C 1
ATOM 1365 O O . LEU A 1 191 ? 16.312 8.664 10.736 1.00 82.94 191 LEU A O 1
ATOM 1369 N N . ALA A 1 192 ? 17.902 7.629 9.533 1.00 82.88 192 ALA A N 1
ATOM 1370 C CA . ALA A 1 192 ? 18.667 7.145 10.678 1.00 82.88 192 ALA A CA 1
ATOM 1371 C C . ALA A 1 192 ? 19.247 8.301 11.504 1.00 82.88 192 ALA A C 1
ATOM 1373 O O . ALA A 1 192 ? 19.092 8.308 12.725 1.00 82.88 192 ALA A O 1
ATOM 1374 N N . ILE A 1 193 ? 19.839 9.309 10.851 1.00 87.69 193 ILE A N 1
ATOM 1375 C CA . ILE A 1 193 ? 20.365 10.507 11.520 1.00 87.69 193 ILE A CA 1
ATOM 1376 C C . ILE A 1 193 ? 19.243 11.226 12.271 1.00 87.69 193 ILE A C 1
ATOM 1378 O O . ILE A 1 193 ? 19.396 11.521 13.454 1.00 87.69 193 ILE A O 1
ATOM 1382 N N . PHE A 1 194 ? 18.100 11.457 11.621 1.00 86.44 194 PHE A N 1
ATOM 1383 C CA . PHE A 1 194 ? 16.949 12.103 12.252 1.00 86.44 194 PHE A CA 1
ATOM 1384 C C . PHE A 1 194 ? 16.414 11.317 13.462 1.00 86.44 194 PHE A C 1
ATOM 1386 O O . PHE A 1 194 ? 16.060 11.904 14.488 1.00 86.44 194 PHE A O 1
ATOM 1393 N N . CYS A 1 195 ? 16.375 9.985 13.372 1.00 83.06 195 CYS A N 1
ATOM 1394 C CA . CYS A 1 195 ? 15.963 9.128 14.483 1.00 83.06 195 CYS A CA 1
ATOM 1395 C C . CYS A 1 195 ? 16.932 9.248 15.668 1.00 83.06 195 CYS A C 1
ATOM 1397 O O . CYS A 1 195 ? 16.500 9.460 16.801 1.00 83.06 195 CYS A O 1
ATOM 1399 N N . VAL A 1 196 ? 18.242 9.170 15.407 1.00 85.94 196 VAL A N 1
ATOM 1400 C CA . VAL A 1 196 ? 19.283 9.284 16.439 1.00 85.94 196 VAL A CA 1
ATOM 1401 C C . VAL A 1 196 ? 19.233 10.653 17.116 1.00 85.94 196 VAL A C 1
ATOM 1403 O O . VAL A 1 196 ? 19.219 10.721 18.344 1.00 85.94 196 VAL A O 1
ATOM 1406 N N . THR A 1 197 ? 19.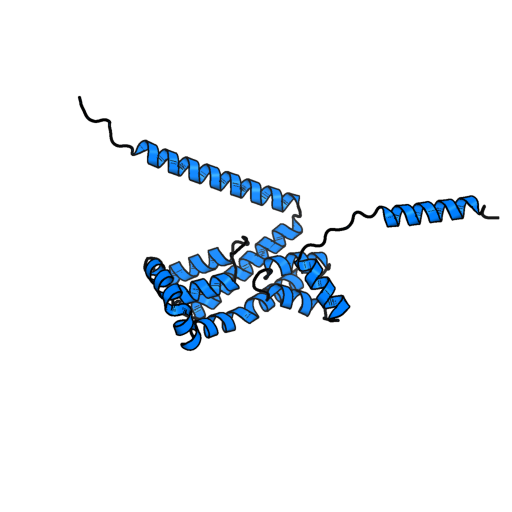143 11.745 16.353 1.00 85.94 197 THR A N 1
ATOM 1407 C CA . THR A 1 197 ? 19.074 13.098 16.927 1.00 85.94 197 THR A CA 1
ATOM 1408 C C . THR A 1 197 ? 17.810 13.300 17.761 1.00 85.94 197 THR A C 1
ATOM 1410 O O . THR A 1 197 ? 17.887 13.860 18.856 1.00 85.94 197 THR A O 1
ATOM 1413 N N . SER A 1 198 ? 16.665 12.784 17.307 1.00 85.69 198 SER A N 1
ATOM 1414 C CA . SER A 1 198 ? 15.395 12.862 18.040 1.00 85.69 198 SER A CA 1
ATOM 1415 C C . SER A 1 198 ? 15.429 12.085 19.361 1.00 85.69 198 SER A C 1
ATOM 1417 O O . SER A 1 198 ? 14.934 12.574 20.380 1.00 85.69 198 SER A O 1
ATOM 1419 N N . ILE A 1 199 ? 16.038 10.894 19.376 1.00 87.00 199 ILE A N 1
ATOM 1420 C CA . ILE A 1 199 ? 16.197 10.080 20.591 1.00 87.00 199 ILE A CA 1
ATOM 1421 C C . ILE A 1 199 ? 17.136 10.775 21.581 1.00 87.00 199 ILE A C 1
ATOM 1423 O O . ILE A 1 199 ? 16.777 10.936 22.748 1.00 87.00 199 ILE A O 1
ATOM 1427 N N . THR A 1 200 ? 18.297 11.251 21.125 1.00 86.31 200 THR A N 1
ATOM 1428 C CA . THR A 1 200 ? 19.261 11.963 21.979 1.00 86.31 200 THR A CA 1
ATOM 1429 C C . THR A 1 200 ? 18.648 13.229 22.577 1.00 86.31 200 THR A C 1
ATOM 1431 O O . THR A 1 200 ? 18.775 13.469 23.776 1.00 86.31 200 THR A O 1
ATOM 1434 N N . ALA A 1 201 ? 17.901 14.008 21.787 1.00 85.12 201 ALA A N 1
ATOM 1435 C CA . ALA A 1 201 ? 17.204 15.195 22.279 1.00 85.12 201 ALA A CA 1
ATOM 1436 C C . ALA A 1 201 ? 16.168 14.859 23.368 1.00 85.12 201 ALA A C 1
ATOM 1438 O O . ALA A 1 201 ? 16.057 15.578 24.365 1.00 85.12 201 ALA A O 1
ATOM 1439 N N . LYS A 1 202 ? 15.424 13.756 23.208 1.00 87.25 202 LYS A N 1
ATOM 1440 C CA . LYS A 1 202 ? 14.455 13.289 24.207 1.00 87.25 202 LYS A CA 1
ATOM 1441 C C . LYS A 1 202 ? 15.142 12.813 25.493 1.00 87.25 202 LYS A C 1
ATOM 1443 O O . LYS A 1 202 ? 14.694 13.184 26.576 1.00 87.25 202 LYS A O 1
ATOM 1448 N N . ASN A 1 203 ? 16.237 12.059 25.381 1.00 84.94 203 ASN A N 1
ATOM 1449 C CA . ASN A 1 203 ? 17.022 11.590 26.529 1.00 84.94 203 ASN A CA 1
ATOM 1450 C C . ASN A 1 203 ? 17.629 12.760 27.317 1.00 84.94 203 ASN A C 1
ATOM 1452 O O . ASN A 1 203 ? 17.546 12.779 28.542 1.00 84.94 203 ASN A O 1
ATOM 1456 N N . ASN A 1 204 ? 18.152 13.776 26.625 1.00 83.25 204 ASN A N 1
ATOM 1457 C CA . ASN A 1 204 ? 18.707 14.970 27.266 1.00 83.25 204 ASN A CA 1
ATOM 1458 C C . ASN A 1 204 ? 17.635 15.773 28.020 1.00 83.25 204 ASN A C 1
ATOM 1460 O O . ASN A 1 204 ? 17.888 16.242 29.128 1.00 83.25 204 ASN A O 1
ATOM 1464 N N . LYS A 1 205 ? 16.416 15.892 27.468 1.00 82.94 205 LYS A N 1
ATOM 1465 C CA . LYS A 1 205 ? 15.286 16.505 28.189 1.00 82.94 205 LYS A CA 1
ATOM 1466 C C . LYS A 1 205 ? 14.895 15.720 29.443 1.00 82.94 205 LYS A C 1
ATOM 1468 O O . LYS A 1 205 ? 14.591 16.341 30.454 1.00 82.94 205 LYS A O 1
ATOM 1473 N N . ALA A 1 206 ? 14.910 14.388 29.383 1.00 77.69 206 ALA A N 1
ATOM 1474 C CA . ALA A 1 206 ? 14.603 13.543 30.536 1.00 77.69 206 ALA A CA 1
ATOM 1475 C C . ALA A 1 206 ? 15.678 13.649 31.635 1.00 77.69 206 ALA A C 1
ATOM 1477 O O . ALA A 1 206 ? 15.340 13.721 32.812 1.00 77.69 206 ALA A O 1
ATOM 1478 N N . ALA A 1 207 ? 16.959 13.728 31.258 1.00 73.69 207 ALA A N 1
ATOM 1479 C CA . ALA A 1 207 ? 18.066 13.905 32.200 1.00 73.69 207 ALA A CA 1
ATOM 1480 C C . ALA A 1 207 ? 18.047 15.282 32.892 1.00 73.69 207 ALA A C 1
ATOM 1482 O O . ALA A 1 207 ? 18.319 15.375 34.084 1.00 73.69 207 ALA A O 1
ATOM 1483 N N . GLY A 1 208 ? 17.665 16.345 32.173 1.00 73.81 208 GLY A N 1
ATOM 1484 C CA . GLY A 1 208 ? 17.529 17.697 32.732 1.00 73.81 208 GLY A CA 1
ATOM 1485 C C . GLY A 1 208 ? 16.316 17.907 33.652 1.00 73.81 208 GLY A C 1
ATOM 1486 O O . GLY A 1 208 ? 16.188 18.977 34.237 1.00 73.81 208 GLY A O 1
ATOM 1487 N N . GLN A 1 209 ? 15.425 16.917 33.773 1.00 70.88 209 GLN A N 1
ATOM 1488 C CA . GLN A 1 209 ? 14.259 16.929 34.670 1.00 70.88 209 GLN A CA 1
ATOM 1489 C C . GLN A 1 209 ? 14.436 16.010 35.891 1.00 70.88 209 GLN A C 1
ATOM 1491 O O . GLN A 1 209 ? 13.475 15.790 36.630 1.00 70.88 209 GLN A O 1
ATOM 1496 N N . ALA A 1 210 ? 15.637 15.461 36.115 1.00 69.75 210 ALA A N 1
ATOM 1497 C CA . ALA A 1 210 ? 15.914 14.658 37.301 1.00 69.75 210 ALA A CA 1
ATOM 1498 C C . ALA A 1 210 ? 15.738 15.513 38.577 1.00 69.75 210 ALA A C 1
ATOM 1500 O O . ALA A 1 210 ? 16.230 16.645 38.617 1.00 69.75 210 ALA A O 1
ATOM 1501 N N . PRO A 1 211 ? 15.024 15.015 39.605 1.00 76.12 211 PRO A N 1
ATOM 1502 C CA . PRO A 1 211 ? 14.812 15.766 40.836 1.00 76.12 211 PRO A CA 1
ATOM 1503 C C . PRO A 1 211 ? 16.157 16.073 41.516 1.00 76.12 211 PRO A C 1
ATOM 1505 O O . PRO A 1 211 ? 17.077 15.252 41.434 1.00 76.12 211 PRO A O 1
ATOM 1508 N N . PRO A 1 212 ? 16.292 17.240 42.176 1.00 77.75 212 PRO A N 1
ATOM 1509 C CA . PRO A 1 212 ? 17.510 17.577 42.900 1.00 77.75 212 PRO A CA 1
ATOM 1510 C C . PRO A 1 212 ? 17.803 16.517 43.975 1.00 77.75 212 PRO A C 1
ATOM 1512 O O . PRO A 1 212 ? 16.862 15.918 44.510 1.00 77.75 212 PRO A O 1
ATOM 1515 N N . PRO A 1 213 ? 19.087 16.261 44.289 1.00 79.38 213 PRO A N 1
ATOM 1516 C CA . PRO A 1 213 ? 19.445 15.320 45.341 1.00 79.38 213 PRO A CA 1
ATOM 1517 C C . PRO A 1 213 ? 18.812 15.749 46.677 1.00 79.38 213 PRO A C 1
ATOM 1519 O O . PRO A 1 213 ? 18.627 16.950 46.902 1.00 79.38 213 PRO A O 1
ATOM 1522 N N . PRO A 1 214 ? 18.447 14.792 47.551 1.00 80.38 214 PRO A N 1
ATOM 1523 C CA . PRO A 1 214 ? 17.900 15.114 48.864 1.00 80.38 214 PRO A CA 1
ATOM 1524 C C . PRO A 1 214 ? 18.893 15.991 49.635 1.00 80.38 214 PRO A C 1
ATOM 1526 O O . PRO A 1 214 ? 20.091 15.715 49.628 1.00 80.38 214 PRO A O 1
ATOM 1529 N N . ALA A 1 215 ? 18.392 17.065 50.249 1.00 80.56 215 ALA A N 1
ATOM 1530 C CA . ALA A 1 215 ? 19.201 17.939 51.092 1.00 80.56 215 ALA A CA 1
ATOM 1531 C C . ALA A 1 215 ? 19.699 17.153 52.317 1.00 80.56 215 ALA A C 1
ATOM 1533 O O . ALA A 1 215 ? 18.894 16.476 52.961 1.00 80.56 215 ALA A O 1
ATOM 1534 N N . GLU A 1 216 ? 21.008 17.222 52.576 1.00 72.75 216 GLU A N 1
ATOM 1535 C CA . GLU A 1 216 ? 21.667 16.662 53.769 1.00 72.75 216 GLU A CA 1
ATOM 1536 C C . GLU A 1 216 ? 21.248 17.380 55.059 1.00 72.75 216 GLU A C 1
ATOM 1538 O O . GLU A 1 216 ? 21.047 18.619 55.017 1.00 72.75 216 GLU A O 1
#

Sequence (216 aa):
MLQPERALAAVRVVTAAAAAAPEEHLHVGQKIAMYCRTTGNLPDWLTIALISAMPVVELRGGIPVGLWMGLPIAKVFGLCVAGNMVPIPLILLALRSSAVQNVLKPFLDRARSKAKEFGDAEKQAVALLLFVGIPLPGTGAWTGAMIASILGMPVAKSLAAIFAGVVSAGAIMTALTLAGKAGAIAATAVLAIFCVTSITAKNNKAAGQAPPPPAE

pLDDT: mean 85.61, std 12.21, range [46.66, 98.62]

Foldseek 3Di:
DPDVVVVVVVVVVVVVVVVPPPPPPDDPLLVQLCCCCPVVVDDLLVSLLQLLCDPQRHLLVSQLNSVVVVHDNVSSLVSSLVSNLVCLLVLLVVCLDPVNCVVCVVVLVVLLVVLPPQDDLVSLLQVLLCQQQAPDGPGHSNNSSVNCSSNVHDSVSSSVSRSNSSSNNSVVSNVCSVVPPVSVVVVVVVVVVVVVVVVVVVVVVVVVPDDDDDDD